Protein AF-0000000078979562 (afdb_homodimer)

pLDDT: mean 95.91, std 9.25, range [27.78, 98.94]

Structure (mmCIF, N/CA/C/O backbone):
data_AF-0000000078979562-model_v1
#
loop_
_entity.id
_entity.type
_entity.pdbx_description
1 polymer 'Phosphinothricin N-acetyltransferase, putative'
#
loop_
_atom_site.group_PDB
_atom_site.id
_atom_site.type_symbol
_atom_site.label_atom_id
_atom_site.label_alt_id
_atom_site.label_comp_id
_atom_site.label_asym_id
_atom_site.label_entity_id
_atom_site.label_seq_id
_atom_site.pdbx_PDB_ins_code
_atom_site.Cartn_x
_atom_site.Cartn_y
_atom_site.Cartn_z
_atom_site.occupancy
_atom_site.B_iso_or_equiv
_atom_site.auth_seq_id
_atom_site.auth_comp_id
_atom_site.auth_asym_id
_atom_site.auth_atom_id
_atom_site.pdbx_PDB_model_num
ATOM 1 N N . MET A 1 1 ? 7.656 -30.172 -15.484 1 92 1 MET A N 1
ATOM 2 C CA . MET A 1 1 ? 7.215 -28.812 -15.203 1 92 1 MET A CA 1
ATOM 3 C C . MET A 1 1 ? 8.359 -27.812 -15.383 1 92 1 MET A C 1
ATOM 5 O O . MET A 1 1 ? 9.477 -28.078 -14.945 1 92 1 MET A O 1
ATOM 9 N N . LYS A 1 2 ? 8.117 -26.797 -16.125 1 96.31 2 LYS A N 1
ATOM 10 C CA . LYS A 1 2 ? 9.125 -25.781 -16.438 1 96.31 2 LYS A CA 1
ATOM 11 C C . LYS A 1 2 ? 8.656 -24.391 -16.016 1 96.31 2 LYS A C 1
ATOM 13 O O . LYS A 1 2 ? 7.492 -24.031 -16.219 1 96.31 2 LYS A O 1
ATOM 18 N N . ILE A 1 3 ? 9.594 -23.594 -15.414 1 98.5 3 ILE A N 1
ATOM 19 C CA . ILE A 1 3 ? 9.352 -22.188 -15.141 1 98.5 3 ILE A CA 1
ATOM 20 C C . ILE A 1 3 ? 10.016 -21.328 -16.219 1 98.5 3 ILE A C 1
ATOM 22 O O . ILE A 1 3 ? 11.188 -21.516 -16.531 1 98.5 3 ILE A O 1
ATOM 26 N N . ARG A 1 4 ? 9.32 -20.422 -16.766 1 98.38 4 ARG A N 1
ATOM 27 C CA . ARG A 1 4 ? 9.867 -19.578 -17.812 1 98.38 4 ARG A CA 1
ATOM 28 C C . ARG A 1 4 ? 9.219 -18.203 -17.812 1 98.38 4 ARG A C 1
ATOM 30 O O . ARG A 1 4 ? 8.148 -18.016 -17.219 1 98.38 4 ARG A O 1
ATOM 37 N N . PRO A 1 5 ? 9.836 -17.219 -18.484 1 98.56 5 PRO A N 1
ATOM 38 C CA . PRO A 1 5 ? 9.141 -15.945 -18.672 1 98.56 5 PRO A CA 1
ATOM 39 C C . PRO A 1 5 ? 7.832 -16.094 -19.438 1 98.56 5 PRO A C 1
ATOM 41 O O . PRO A 1 5 ? 7.738 -16.906 -20.359 1 98.56 5 PRO A O 1
ATOM 44 N N . ALA A 1 6 ? 6.844 -15.352 -19.016 1 98.81 6 ALA A N 1
ATOM 45 C CA . ALA A 1 6 ? 5.566 -15.328 -19.719 1 98.81 6 ALA A CA 1
ATOM 46 C C . ALA A 1 6 ? 5.695 -14.641 -21.078 1 98.81 6 ALA A C 1
ATOM 48 O O . ALA A 1 6 ? 6.543 -13.766 -21.266 1 98.81 6 ALA A O 1
ATOM 49 N N . ARG A 1 7 ? 4.863 -15.078 -22 1 98.06 7 ARG A N 1
ATOM 50 C CA . ARG A 1 7 ? 4.746 -14.469 -23.328 1 98.06 7 ARG A CA 1
ATOM 51 C C . ARG A 1 7 ? 3.328 -13.953 -23.562 1 98.06 7 ARG A C 1
ATOM 53 O O . ARG A 1 7 ? 2.391 -14.359 -22.875 1 98.06 7 ARG A O 1
ATOM 60 N N . ALA A 1 8 ? 3.262 -13.07 -24.547 1 98.06 8 ALA A N 1
ATOM 61 C CA . ALA A 1 8 ? 1.951 -12.516 -24.875 1 98.06 8 ALA A CA 1
ATOM 62 C C . ALA A 1 8 ? 0.94 -13.625 -25.156 1 98.06 8 ALA A C 1
ATOM 64 O O . ALA A 1 8 ? -0.239 -13.492 -24.812 1 98.06 8 ALA A O 1
ATOM 65 N N . LEU A 1 9 ? 1.354 -14.672 -25.719 1 97.75 9 LEU A N 1
ATOM 66 C CA . LEU A 1 9 ? 0.477 -15.773 -26.109 1 97.75 9 LEU A CA 1
ATOM 67 C C . LEU A 1 9 ? -0.063 -16.5 -24.875 1 97.75 9 LEU A C 1
ATOM 69 O O . LEU A 1 9 ? -1.034 -17.25 -24.969 1 97.75 9 LEU A O 1
ATOM 73 N N . ASP A 1 10 ? 0.553 -16.297 -23.703 1 98.56 10 ASP A N 1
ATOM 74 C CA . ASP A 1 10 ? 0.104 -16.922 -22.469 1 98.56 10 ASP A CA 1
ATOM 75 C C . ASP A 1 10 ? -1.024 -16.125 -21.812 1 98.56 10 ASP A C 1
ATOM 77 O O . ASP A 1 10 ? -1.638 -16.578 -20.844 1 98.56 10 ASP A O 1
ATOM 81 N N . ALA A 1 11 ? -1.344 -14.945 -22.375 1 98.81 11 ALA A N 1
ATOM 82 C CA . ALA A 1 11 ? -2.176 -13.945 -21.703 1 98.81 11 ALA A CA 1
ATOM 83 C C . ALA A 1 11 ? -3.578 -14.492 -21.438 1 98.81 11 ALA A C 1
ATOM 85 O O . ALA A 1 11 ? -4.145 -14.266 -20.359 1 98.81 11 ALA A O 1
ATOM 86 N N . ALA A 1 12 ? -4.09 -15.195 -22.375 1 98.62 12 ALA A N 1
ATOM 87 C CA . ALA A 1 12 ? -5.445 -15.711 -22.219 1 98.62 12 ALA A CA 1
ATOM 88 C C . ALA A 1 12 ? -5.516 -16.75 -21.094 1 98.62 12 ALA A C 1
ATOM 90 O O . ALA A 1 12 ? -6.453 -16.734 -20.297 1 98.62 12 ALA A O 1
ATOM 91 N N . ASP A 1 13 ? -4.574 -17.656 -21.031 1 98.5 13 ASP A N 1
ATOM 92 C CA . ASP A 1 13 ? -4.531 -18.672 -19.984 1 98.5 13 ASP A CA 1
ATOM 93 C C . ASP A 1 13 ? -4.328 -18.031 -18.609 1 98.5 13 ASP A C 1
ATOM 95 O O . ASP A 1 13 ? -4.977 -18.406 -17.641 1 98.5 13 ASP A O 1
ATOM 99 N N . ILE A 1 14 ? -3.441 -17.047 -18.562 1 98.75 14 ILE A N 1
ATOM 100 C CA . ILE A 1 14 ? -3.162 -16.344 -17.312 1 98.75 14 ILE A CA 1
ATOM 101 C C . ILE A 1 14 ? -4.422 -15.617 -16.844 1 98.75 14 ILE A C 1
ATOM 103 O O . ILE A 1 14 ? -4.789 -15.711 -15.664 1 98.75 14 ILE A O 1
ATOM 107 N N . ALA A 1 15 ? -5.094 -14.922 -17.781 1 98.75 15 ALA A N 1
ATOM 108 C CA . ALA A 1 15 ? -6.352 -14.25 -17.438 1 98.75 15 ALA A CA 1
ATOM 109 C C . ALA A 1 15 ? -7.379 -15.25 -16.922 1 98.75 15 ALA A C 1
ATOM 111 O O . ALA A 1 15 ? -8.109 -14.961 -15.961 1 98.75 15 ALA A O 1
ATOM 112 N N . GLY A 1 16 ? -7.414 -16.391 -17.547 1 98.44 16 GLY A N 1
ATOM 113 C CA . GLY A 1 16 ? -8.336 -17.422 -17.109 1 98.44 16 GLY A CA 1
ATOM 114 C C . GLY A 1 16 ? -8.117 -17.859 -15.68 1 98.44 16 GLY A C 1
ATOM 115 O O . GLY A 1 16 ? -9.07 -17.984 -14.906 1 98.44 16 GLY A O 1
ATOM 116 N N . ILE A 1 17 ? -6.898 -18.078 -15.328 1 98.31 17 ILE A N 1
ATOM 117 C CA . ILE A 1 17 ? -6.559 -18.469 -13.961 1 98.31 17 ILE A CA 1
ATOM 118 C C . ILE A 1 17 ? -6.945 -17.344 -13 1 98.31 17 ILE A C 1
ATOM 120 O O . ILE A 1 17 ? -7.625 -17.594 -12 1 98.31 17 ILE A O 1
ATOM 124 N N . ALA A 1 18 ? -6.547 -16.109 -13.305 1 98.5 18 ALA A N 1
ATOM 125 C CA . ALA A 1 18 ? -6.844 -14.969 -12.438 1 98.5 18 ALA A CA 1
ATOM 126 C C . ALA A 1 18 ? -8.352 -14.789 -12.273 1 98.5 18 ALA A C 1
ATOM 128 O O . ALA A 1 18 ? -8.828 -14.57 -11.156 1 98.5 18 ALA A O 1
ATOM 129 N N . ASN A 1 19 ? -9.094 -14.898 -13.336 1 98.56 19 ASN A N 1
ATOM 130 C CA . ASN A 1 19 ? -10.523 -14.625 -13.336 1 98.56 19 ASN A CA 1
ATOM 131 C C . ASN A 1 19 ? -11.297 -15.672 -12.539 1 98.56 19 ASN A C 1
ATOM 133 O O . ASN A 1 19 ? -12.352 -15.375 -11.969 1 98.56 19 ASN A O 1
ATOM 137 N N . HIS A 1 20 ? -10.766 -16.891 -12.492 1 97.75 20 HIS A N 1
ATOM 138 C CA . HIS A 1 20 ? -11.359 -17.875 -11.602 1 97.75 20 HIS A CA 1
ATOM 139 C C . HIS A 1 20 ? -11.367 -17.375 -10.156 1 97.75 20 HIS A C 1
ATOM 141 O O . HIS A 1 20 ? -12.414 -17.406 -9.5 1 97.75 20 HIS A O 1
ATOM 147 N N . TYR A 1 21 ? -10.289 -16.891 -9.672 1 97.5 21 TYR A N 1
ATOM 148 C CA . TYR A 1 21 ? -10.188 -16.422 -8.289 1 97.5 21 TYR A CA 1
ATOM 149 C C . TYR A 1 21 ? -10.984 -15.141 -8.086 1 97.5 21 TYR A C 1
ATOM 151 O O . TYR A 1 21 ? -11.609 -14.945 -7.043 1 97.5 21 TYR A O 1
ATOM 159 N N . ILE A 1 22 ? -10.938 -14.195 -9.094 1 97.88 22 ILE A N 1
ATOM 160 C CA . ILE A 1 22 ? -11.672 -12.938 -9.008 1 97.88 22 ILE A CA 1
ATOM 161 C C . ILE A 1 22 ? -13.164 -13.219 -8.906 1 97.88 22 ILE A C 1
ATOM 163 O O . ILE A 1 22 ? -13.859 -12.648 -8.062 1 97.88 22 ILE A O 1
ATOM 167 N N . ARG A 1 23 ? -13.602 -14.133 -9.672 1 97.06 23 ARG A N 1
ATOM 168 C CA . ARG A 1 23 ? -15.039 -14.391 -9.789 1 97.06 23 ARG A CA 1
ATOM 169 C C . ARG A 1 23 ? -15.531 -15.266 -8.648 1 97.06 23 ARG A C 1
ATOM 171 O O . ARG A 1 23 ? -16.609 -15.023 -8.094 1 97.06 23 ARG A O 1
ATOM 178 N N . ASP A 1 24 ? -14.719 -16.188 -8.227 1 96.88 24 ASP A N 1
ATOM 179 C CA . ASP A 1 24 ? -15.312 -17.297 -7.484 1 96.88 24 ASP A CA 1
ATOM 180 C C . ASP A 1 24 ? -14.781 -17.344 -6.055 1 96.88 24 ASP A C 1
ATOM 182 O O . ASP A 1 24 ? -15.141 -18.25 -5.285 1 96.88 24 ASP A O 1
ATOM 186 N N . THR A 1 25 ? -13.961 -16.453 -5.703 1 97 25 THR A N 1
ATOM 187 C CA . THR A 1 25 ? -13.359 -16.578 -4.379 1 97 25 THR A CA 1
ATOM 188 C C . THR A 1 25 ? -13.227 -15.203 -3.719 1 97 25 THR A C 1
ATOM 190 O O . THR A 1 25 ? -13.555 -14.18 -4.328 1 97 25 THR A O 1
ATOM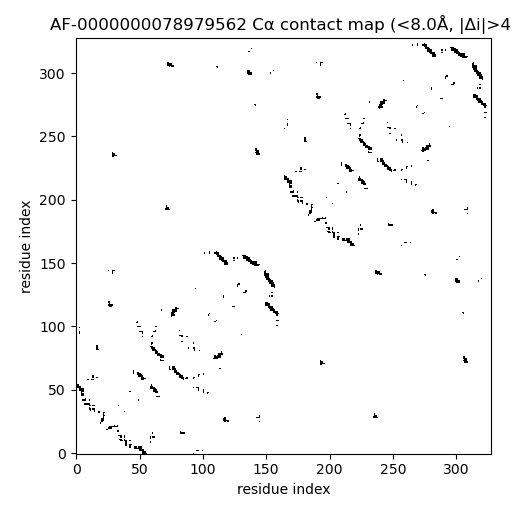 193 N N . LEU A 1 26 ? -12.805 -15.148 -2.49 1 96.88 26 LEU A N 1
ATOM 194 C CA . LEU A 1 26 ? -12.523 -13.938 -1.721 1 96.88 26 LEU A CA 1
ATOM 195 C C . LEU A 1 26 ? -11.023 -13.789 -1.476 1 96.88 26 LEU A C 1
ATOM 197 O O . LEU A 1 26 ? -10.609 -13.047 -0.578 1 96.88 26 LEU A O 1
ATOM 201 N N . VAL A 1 27 ? -10.219 -14.484 -2.312 1 95.75 27 VAL A N 1
ATOM 202 C CA . VAL A 1 27 ? -8.781 -14.453 -2.064 1 95.75 27 VAL A CA 1
ATOM 203 C C . VAL A 1 27 ? -8.172 -13.219 -2.729 1 95.75 27 VAL A C 1
ATOM 205 O O . VAL A 1 27 ? -6.984 -12.93 -2.547 1 95.75 27 VAL A O 1
ATOM 208 N N . THR A 1 28 ? -8.93 -12.508 -3.609 1 95.81 28 THR A N 1
ATOM 209 C CA . THR A 1 28 ? -8.57 -11.219 -4.184 1 95.81 28 THR A CA 1
ATOM 210 C C . THR A 1 28 ? -9.609 -10.156 -3.838 1 95.81 28 THR A C 1
ATOM 212 O O . THR A 1 28 ? -10.766 -10.484 -3.576 1 95.81 28 THR A O 1
ATOM 215 N N . PHE A 1 29 ? -9.219 -8.977 -3.883 1 96.81 29 PHE A N 1
ATOM 216 C CA . PHE A 1 29 ? -10.086 -7.879 -3.475 1 96.81 29 PHE A CA 1
ATOM 217 C C . PHE A 1 29 ? -10.828 -7.301 -4.672 1 96.81 29 PHE A C 1
ATOM 219 O O . PHE A 1 29 ? -11.812 -6.578 -4.512 1 96.81 29 PHE A O 1
ATOM 226 N N . THR A 1 30 ? -10.367 -7.59 -5.855 1 96.94 30 THR A N 1
ATOM 227 C CA . THR A 1 30 ? -10.938 -6.969 -7.047 1 96.94 30 THR A CA 1
ATOM 228 C C . THR A 1 30 ? -12.133 -7.773 -7.559 1 96.94 30 THR A C 1
ATOM 230 O O . THR A 1 30 ? -12.195 -8.984 -7.355 1 96.94 30 THR A O 1
ATOM 233 N N . THR A 1 31 ? -13.094 -7.066 -8.156 1 97 31 THR A N 1
ATOM 234 C CA . THR A 1 31 ? -14.211 -7.691 -8.844 1 97 31 THR A CA 1
ATOM 235 C C . THR A 1 31 ? -14.094 -7.504 -10.359 1 97 31 THR A C 1
ATOM 237 O O . THR A 1 31 ? -14.953 -7.953 -11.117 1 97 31 THR A O 1
ATOM 240 N N . GLU A 1 32 ? -13.008 -6.84 -10.734 1 97.62 32 GLU A N 1
ATOM 241 C CA . GLU A 1 32 ? -12.797 -6.562 -12.156 1 97.62 32 GLU A CA 1
ATOM 242 C C . GLU A 1 32 ? -12.047 -7.703 -12.836 1 97.62 32 GLU A C 1
ATOM 244 O O . GLU A 1 32 ? -10.883 -7.969 -12.516 1 97.62 32 GLU A O 1
ATOM 249 N N . LEU A 1 33 ? -12.688 -8.273 -13.781 1 98.19 33 LEU A N 1
ATOM 250 C CA . LEU A 1 33 ? -12.062 -9.383 -14.5 1 98.19 33 LEU A CA 1
ATOM 251 C C . LEU A 1 33 ? -10.93 -8.883 -15.383 1 98.19 33 LEU A C 1
ATOM 253 O O . LEU A 1 33 ? -10.977 -7.758 -15.891 1 98.19 33 LEU A O 1
ATOM 257 N N . ARG A 1 34 ? -9.969 -9.734 -15.562 1 98.38 34 ARG A N 1
ATOM 258 C CA . ARG A 1 34 ? -8.82 -9.398 -16.406 1 98.38 34 ARG A CA 1
ATOM 259 C C . ARG A 1 34 ? -9.094 -9.75 -17.859 1 98.38 34 ARG A C 1
ATOM 261 O O . ARG A 1 34 ? -9.539 -10.859 -18.172 1 98.38 34 ARG A O 1
ATOM 268 N N . ARG A 1 35 ? -8.797 -8.766 -18.672 1 98.56 35 ARG A N 1
ATOM 269 C CA . ARG A 1 35 ? -8.82 -9.016 -20.094 1 98.56 35 ARG A CA 1
ATOM 270 C C . ARG A 1 35 ? -7.453 -9.477 -20.594 1 98.56 35 ARG A C 1
ATOM 272 O O . ARG A 1 35 ? -6.422 -8.969 -20.141 1 98.56 35 ARG A O 1
ATOM 279 N N . PRO A 1 36 ? -7.449 -10.438 -21.5 1 98.75 36 PRO A N 1
ATOM 280 C CA . PRO A 1 36 ? -6.168 -10.922 -22.016 1 98.75 36 PRO A CA 1
ATOM 281 C C . PRO A 1 36 ? -5.266 -9.797 -22.516 1 98.75 36 PRO A C 1
ATOM 283 O O . PRO A 1 36 ? -4.047 -9.852 -22.328 1 98.75 36 PRO A O 1
ATOM 286 N N . GLU A 1 37 ? -5.797 -8.812 -23.141 1 98.56 37 GLU A N 1
ATOM 287 C CA . GLU A 1 37 ? -5.004 -7.695 -23.641 1 98.56 37 GLU A CA 1
ATOM 288 C C . GLU A 1 37 ? -4.312 -6.945 -22.516 1 98.56 37 GLU A C 1
ATOM 290 O O . GLU A 1 37 ? -3.164 -6.52 -22.656 1 98.56 37 GLU A O 1
ATOM 295 N N . ALA A 1 38 ? -5.027 -6.703 -21.484 1 98.31 38 ALA A N 1
ATOM 296 C CA . ALA A 1 38 ? -4.438 -6.055 -20.312 1 98.31 38 ALA A CA 1
ATOM 297 C C . ALA A 1 38 ? -3.318 -6.906 -19.719 1 98.31 38 ALA A C 1
ATOM 299 O O . ALA A 1 38 ? -2.275 -6.383 -19.328 1 98.31 38 ALA A O 1
ATOM 300 N N . VAL A 1 39 ? -3.588 -8.227 -19.703 1 98.75 39 VAL A N 1
ATOM 301 C CA . VAL A 1 39 ? -2.584 -9.148 -19.188 1 98.75 39 VAL A CA 1
ATOM 302 C C . VAL A 1 39 ? -1.34 -9.109 -20.078 1 98.75 39 VAL A C 1
ATOM 304 O O . VAL A 1 39 ? -0.214 -9.078 -19.562 1 98.75 39 VAL A O 1
ATOM 307 N N . ALA A 1 40 ? -1.515 -9.117 -21.344 1 98.75 40 ALA A N 1
ATOM 308 C CA . ALA A 1 40 ? -0.387 -9.023 -22.266 1 98.75 40 ALA A CA 1
ATOM 309 C C . ALA A 1 40 ? 0.419 -7.75 -22.016 1 98.75 40 ALA A C 1
ATOM 311 O O . ALA A 1 40 ? 1.651 -7.77 -22.062 1 98.75 40 ALA A O 1
ATOM 312 N N . GLY A 1 41 ? -0.259 -6.645 -21.828 1 98.56 41 GLY A N 1
ATOM 313 C CA . GLY A 1 41 ? 0.413 -5.406 -21.469 1 98.56 41 GLY A CA 1
ATOM 314 C C . GLY A 1 41 ? 1.215 -5.512 -20.188 1 98.56 41 GLY A C 1
ATOM 315 O O . GLY A 1 41 ? 2.34 -5.012 -20.109 1 98.56 41 GLY A O 1
ATOM 316 N N . ASP A 1 42 ? 0.598 -6.141 -19.203 1 98.38 42 ASP A N 1
ATOM 317 C CA . ASP A 1 42 ? 1.287 -6.34 -17.938 1 98.38 42 ASP A CA 1
ATOM 318 C C . ASP A 1 42 ? 2.551 -7.176 -18.125 1 98.38 42 ASP A C 1
ATOM 320 O O . ASP A 1 42 ? 3.586 -6.887 -17.516 1 98.38 42 ASP A O 1
ATOM 324 N N . ILE A 1 43 ? 2.412 -8.289 -18.891 1 98.75 43 ILE A N 1
ATOM 325 C CA . ILE A 1 43 ? 3.551 -9.156 -19.156 1 98.75 43 ILE A CA 1
ATOM 326 C C . ILE A 1 43 ? 4.703 -8.336 -19.75 1 98.75 43 ILE A C 1
ATOM 328 O O . ILE A 1 43 ? 5.84 -8.445 -19.281 1 98.75 43 ILE A O 1
ATOM 332 N N . ALA A 1 44 ? 4.422 -7.508 -20.703 1 98.44 44 ALA A N 1
ATOM 333 C CA . ALA A 1 44 ? 5.438 -6.68 -21.344 1 98.44 44 ALA A CA 1
ATOM 334 C C . ALA A 1 44 ? 6.031 -5.676 -20.359 1 98.44 44 ALA A C 1
ATOM 336 O O . ALA A 1 44 ? 7.25 -5.488 -20.312 1 98.44 44 ALA A O 1
ATOM 337 N N . ALA A 1 45 ? 5.23 -5.117 -19.578 1 98 45 ALA A N 1
ATOM 338 C CA . ALA A 1 45 ? 5.648 -4.051 -18.656 1 98 45 ALA A CA 1
ATOM 339 C C . ALA A 1 45 ? 6.492 -4.605 -17.516 1 98 45 ALA A C 1
ATOM 341 O O . ALA A 1 45 ? 7.332 -3.893 -16.953 1 98 45 ALA A O 1
ATOM 342 N N . ARG A 1 46 ? 6.32 -5.828 -17.203 1 97.88 46 ARG A N 1
ATOM 343 C CA . ARG A 1 46 ? 6.945 -6.359 -16 1 97.88 46 ARG A CA 1
ATOM 344 C C . ARG A 1 46 ? 7.988 -7.418 -16.344 1 97.88 46 ARG A C 1
ATOM 346 O O . ARG A 1 46 ? 8.492 -8.117 -15.461 1 97.88 46 ARG A O 1
ATOM 353 N N . ALA A 1 47 ? 8.281 -7.609 -17.578 1 95 47 ALA A N 1
ATOM 354 C CA . ALA A 1 47 ? 9.359 -8.508 -17.969 1 95 47 ALA A CA 1
ATOM 355 C C . ALA A 1 47 ? 10.688 -8.07 -17.359 1 95 47 ALA A C 1
ATOM 357 O O . ALA A 1 47 ? 11 -6.875 -17.328 1 95 47 ALA A O 1
ATOM 358 N N . PRO A 1 48 ? 11.422 -9.078 -16.875 1 95.56 48 PRO A N 1
ATOM 359 C CA . PRO A 1 48 ? 11.289 -10.531 -16.922 1 95.56 48 PRO A CA 1
ATOM 360 C C . PRO A 1 48 ? 10.602 -11.109 -15.688 1 95.56 48 PRO A C 1
ATOM 362 O O . PRO A 1 48 ? 10.594 -12.328 -15.492 1 95.56 48 PRO A O 1
ATOM 365 N N . ALA A 1 49 ? 10.078 -10.211 -14.859 1 97.75 49 ALA A N 1
ATOM 366 C CA . ALA A 1 49 ? 9.523 -10.625 -13.57 1 97.75 49 ALA A CA 1
ATOM 367 C C . ALA A 1 49 ? 8.078 -11.094 -13.727 1 97.75 49 ALA A C 1
ATOM 369 O O . ALA A 1 49 ? 7.227 -10.781 -12.891 1 97.75 49 ALA A O 1
ATOM 370 N N . TYR A 1 50 ? 7.699 -11.602 -14.797 1 98.88 50 TYR A N 1
ATOM 371 C CA . TYR A 1 50 ? 6.438 -12.289 -15.047 1 98.88 50 TYR A CA 1
ATOM 372 C C . TYR A 1 50 ? 6.672 -13.719 -15.516 1 98.88 50 TYR A C 1
ATOM 374 O O . TYR A 1 50 ? 7.078 -13.953 -16.656 1 98.88 50 TYR A O 1
ATOM 382 N N . LEU A 1 51 ? 6.391 -14.617 -14.609 1 98.88 51 LEU A N 1
ATOM 383 C CA . LEU A 1 51 ? 6.766 -16.016 -14.836 1 98.88 51 LEU A CA 1
ATOM 384 C C . LEU A 1 51 ? 5.531 -16.906 -14.914 1 98.88 51 LEU A C 1
ATOM 386 O O . LEU A 1 51 ? 4.52 -16.625 -14.266 1 98.88 51 LEU A O 1
ATOM 390 N N . VAL A 1 52 ? 5.645 -18 -15.68 1 98.81 52 VAL A N 1
ATOM 391 C CA . VAL A 1 52 ? 4.613 -19.031 -15.695 1 98.81 52 VAL A CA 1
ATOM 392 C C . VAL A 1 52 ? 5.242 -20.391 -15.414 1 98.81 52 VAL A C 1
ATOM 394 O O . VAL A 1 52 ? 6.418 -20.609 -15.711 1 98.81 52 VAL A O 1
ATOM 397 N N . ALA A 1 53 ? 4.516 -21.219 -14.742 1 98.69 53 ALA A N 1
ATOM 398 C CA . ALA A 1 53 ? 4.797 -22.656 -14.68 1 98.69 53 ALA A CA 1
ATOM 399 C C . ALA A 1 53 ? 4.035 -23.406 -15.766 1 98.69 53 ALA A C 1
ATOM 401 O O . ALA A 1 53 ? 2.822 -23.25 -15.914 1 98.69 53 ALA A O 1
ATOM 402 N N . GLU A 1 54 ? 4.742 -24.203 -16.531 1 97.88 54 GLU A N 1
ATOM 403 C CA . GLU A 1 54 ? 4.133 -24.938 -17.625 1 97.88 54 GLU A CA 1
ATOM 404 C C . GLU A 1 54 ? 4.414 -26.422 -17.516 1 97.88 54 GLU A C 1
ATOM 406 O O . GLU A 1 54 ? 5.531 -26.828 -17.203 1 97.88 54 GLU A O 1
ATOM 411 N N . ALA A 1 55 ? 3.377 -27.203 -17.703 1 95.56 55 ALA A N 1
ATOM 412 C CA . ALA A 1 55 ? 3.506 -28.656 -17.812 1 95.56 55 ALA A CA 1
ATOM 413 C C . ALA A 1 55 ? 2.635 -29.203 -18.938 1 95.56 55 ALA A C 1
ATOM 415 O O . ALA A 1 55 ? 1.435 -28.922 -19 1 95.56 55 ALA A O 1
ATOM 416 N N . ALA A 1 56 ? 3.303 -30 -19.828 1 92.81 56 ALA A N 1
ATOM 417 C CA . ALA A 1 56 ? 2.6 -30.656 -20.922 1 92.81 56 ALA A CA 1
ATOM 418 C C . ALA A 1 56 ? 1.796 -29.656 -21.734 1 92.81 56 ALA A C 1
ATOM 420 O O . ALA A 1 56 ? 0.623 -29.875 -22.047 1 92.81 56 ALA A O 1
ATOM 421 N N . GLY A 1 57 ? 2.291 -28.422 -21.875 1 91.69 57 GLY A N 1
ATOM 422 C CA . GLY A 1 57 ? 1.693 -27.406 -22.734 1 91.69 57 GLY A CA 1
ATOM 423 C C . GLY A 1 57 ? 0.639 -26.578 -22.031 1 91.69 57 GLY A C 1
ATOM 424 O O . GLY A 1 57 ? 0.093 -25.625 -22.609 1 91.69 57 GLY A O 1
ATOM 425 N N . ALA A 1 58 ? 0.397 -26.891 -20.781 1 95 58 ALA A N 1
ATOM 426 C CA . ALA A 1 58 ? -0.608 -26.172 -20 1 95 58 ALA A CA 1
ATOM 427 C C . ALA A 1 58 ? 0.047 -25.234 -18.984 1 95 58 ALA A C 1
ATOM 429 O O . ALA A 1 58 ? 1.047 -25.594 -18.359 1 95 58 ALA A O 1
ATOM 430 N N . ILE A 1 59 ? -0.53 -24.047 -18.906 1 97.69 59 ILE A N 1
ATOM 431 C CA . ILE A 1 59 ? -0.077 -23.141 -17.859 1 97.69 59 ILE A CA 1
ATOM 432 C C . ILE A 1 59 ? -0.687 -23.531 -16.516 1 97.69 59 ILE A C 1
ATOM 434 O O . ILE A 1 59 ? -1.91 -23.547 -16.359 1 97.69 59 ILE A O 1
ATOM 438 N N . LEU A 1 60 ? 0.17 -23.797 -15.539 1 97.94 60 LEU A N 1
ATOM 439 C CA . LEU A 1 60 ? -0.26 -24.281 -14.234 1 97.94 60 LEU A CA 1
ATOM 440 C C . LEU A 1 60 ? -0.435 -23.125 -13.258 1 97.94 60 LEU A C 1
ATOM 442 O O . LEU A 1 60 ? -1.071 -23.281 -12.211 1 97.94 60 LEU A O 1
ATOM 446 N N . GLY A 1 61 ? 0.163 -22 -13.516 1 98.5 61 GLY A N 1
ATOM 447 C CA . GLY A 1 61 ? 0.147 -20.812 -12.664 1 98.5 61 GLY A CA 1
ATOM 448 C C . GLY A 1 61 ? 1.127 -19.75 -13.102 1 98.5 61 GLY A C 1
ATOM 449 O O . GLY A 1 61 ? 1.818 -19.906 -14.109 1 98.5 61 GLY A O 1
ATOM 450 N N . PHE A 1 62 ? 1.098 -18.672 -12.375 1 98.81 62 PHE A N 1
ATOM 451 C CA . PHE A 1 62 ? 2 -17.578 -12.695 1 98.81 62 PHE A CA 1
ATOM 452 C C . PHE A 1 62 ? 2.369 -16.797 -11.445 1 98.81 62 PHE A C 1
ATOM 454 O O . PHE A 1 62 ? 1.688 -16.891 -10.422 1 98.81 62 PHE A O 1
ATOM 461 N N . ALA A 1 63 ? 3.449 -16.094 -11.484 1 98.88 63 ALA A N 1
ATOM 462 C CA . ALA A 1 63 ? 3.928 -15.172 -10.461 1 98.88 63 ALA A CA 1
ATOM 463 C C . ALA A 1 63 ? 4.543 -13.93 -11.086 1 98.88 63 ALA A C 1
ATOM 465 O O . ALA A 1 63 ? 5.188 -14.008 -12.133 1 98.88 63 ALA A O 1
ATOM 466 N N . THR A 1 64 ? 4.34 -12.852 -10.516 1 98.88 64 THR A N 1
ATOM 467 C CA . THR A 1 64 ? 4.883 -11.578 -10.977 1 98.88 64 THR A CA 1
ATOM 468 C C . THR A 1 64 ? 4.969 -10.578 -9.82 1 98.88 64 THR A C 1
ATOM 470 O O . THR A 1 64 ? 4.547 -10.875 -8.703 1 98.88 64 THR A O 1
ATOM 473 N N . TYR A 1 65 ? 5.637 -9.5 -10.023 1 98.69 65 TYR A N 1
ATOM 474 C CA . TYR A 1 65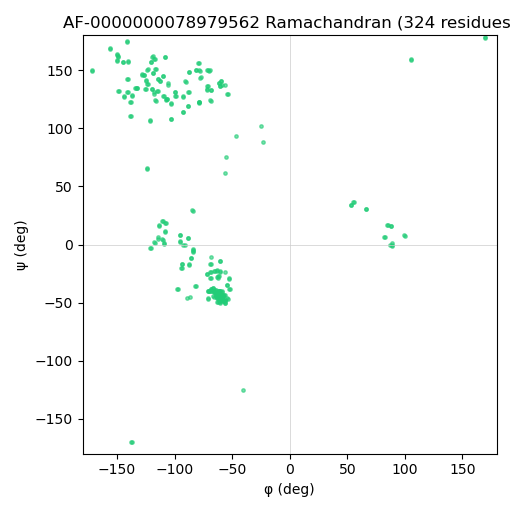 ? 5.617 -8.438 -9.023 1 98.69 65 TYR A CA 1
ATOM 475 C C . TYR A 1 65 ? 5.664 -7.062 -9.688 1 98.69 65 TYR A C 1
ATOM 477 O O . TYR A 1 65 ? 5.977 -6.953 -10.875 1 98.69 65 TYR A O 1
ATOM 485 N N . GLY A 1 66 ? 5.207 -6.113 -9 1 98 66 GLY A N 1
ATOM 486 C CA . GLY A 1 66 ? 5.293 -4.699 -9.336 1 98 66 GLY A CA 1
ATOM 487 C C . GLY A 1 66 ? 5.648 -3.824 -8.148 1 98 66 GLY A C 1
ATOM 488 O O . GLY A 1 66 ? 6.051 -4.328 -7.098 1 98 66 GLY A O 1
ATOM 489 N N . PRO A 1 67 ? 5.535 -2.531 -8.352 1 97.5 67 PRO A N 1
ATOM 490 C CA . PRO A 1 67 ? 5.879 -1.638 -7.242 1 97.5 67 PRO A CA 1
ATOM 491 C C . PRO A 1 67 ? 5.008 -1.865 -6.008 1 97.5 67 PRO A C 1
ATOM 493 O O . PRO A 1 67 ? 3.811 -2.123 -6.133 1 97.5 67 PRO A O 1
ATOM 496 N N . PHE A 1 68 ? 5.625 -1.879 -4.836 1 98.38 68 PHE A N 1
ATOM 497 C CA . PHE A 1 68 ? 4.914 -1.983 -3.568 1 98.38 68 PHE A CA 1
ATOM 498 C C . PHE A 1 68 ? 4.16 -0.694 -3.264 1 98.38 68 PHE A C 1
ATOM 500 O O . PHE A 1 68 ? 2.988 -0.729 -2.881 1 98.38 68 PHE A O 1
ATOM 507 N N . ARG A 1 69 ? 4.797 0.372 -3.426 1 97.94 69 ARG A N 1
ATOM 508 C CA . ARG A 1 69 ? 4.32 1.742 -3.262 1 97.94 69 ARG A CA 1
ATOM 509 C C . ARG A 1 69 ? 5.047 2.691 -4.211 1 97.94 69 ARG A C 1
ATOM 511 O O . ARG A 1 69 ? 6.113 2.359 -4.73 1 97.94 69 ARG A O 1
ATOM 518 N N . ALA A 1 70 ? 4.422 3.818 -4.387 1 95.38 70 ALA A N 1
ATOM 519 C CA . ALA A 1 70 ? 5.023 4.805 -5.281 1 95.38 70 ALA A CA 1
ATOM 520 C C . ALA A 1 70 ? 6.148 5.562 -4.582 1 95.38 70 ALA A C 1
ATOM 522 O O . ALA A 1 70 ? 6.176 5.652 -3.354 1 95.38 70 ALA A O 1
ATOM 523 N N . GLY A 1 71 ? 7.039 6.086 -5.41 1 95.5 71 GLY A N 1
ATOM 524 C CA . GLY A 1 71 ? 8.07 6.984 -4.922 1 95.5 71 GLY A CA 1
ATOM 525 C C . GLY A 1 71 ? 9.445 6.336 -4.859 1 95.5 71 GLY A C 1
ATOM 526 O O . GLY A 1 71 ? 9.555 5.113 -4.77 1 95.5 71 GLY A O 1
ATOM 527 N N . PRO A 1 72 ? 10.461 7.141 -4.844 1 96.31 72 PRO A N 1
ATOM 528 C CA . PRO A 1 72 ? 11.828 6.625 -4.891 1 96.31 72 PRO A CA 1
ATOM 529 C C . PRO A 1 72 ? 12.227 5.887 -3.615 1 96.31 72 PRO A C 1
ATOM 531 O O . PRO A 1 72 ? 13.125 5.035 -3.643 1 96.31 72 PRO A O 1
ATOM 534 N N . GLY A 1 73 ? 11.594 6.172 -2.557 1 97.38 73 GLY A N 1
ATOM 535 C CA . GLY A 1 73 ? 11.922 5.543 -1.286 1 97.38 73 GLY A CA 1
ATOM 536 C C . GLY A 1 73 ? 11.648 4.051 -1.271 1 97.38 73 GLY A C 1
ATOM 537 O O . GLY A 1 73 ? 12.266 3.311 -0.502 1 97.38 73 GLY A O 1
ATOM 538 N N . TYR A 1 74 ? 10.773 3.615 -2.137 1 98.19 74 TYR A N 1
ATOM 539 C CA . TYR A 1 74 ? 10.375 2.213 -2.162 1 98.19 74 TYR A CA 1
ATOM 540 C C . TYR A 1 74 ? 10.953 1.501 -3.379 1 98.19 74 TYR A C 1
ATOM 542 O O . TYR A 1 74 ? 10.469 0.443 -3.781 1 98.19 74 TYR A O 1
ATOM 550 N N . ALA A 1 75 ? 11.977 2.041 -4.02 1 97.25 75 ALA A N 1
ATOM 551 C CA . ALA A 1 75 ? 12.516 1.58 -5.297 1 97.25 75 ALA A CA 1
ATOM 552 C C . ALA A 1 75 ? 13.016 0.141 -5.195 1 97.25 75 ALA A C 1
ATOM 554 O O . ALA A 1 75 ? 13.023 -0.591 -6.188 1 97.25 75 ALA A O 1
ATOM 555 N N . CYS A 1 76 ? 13.352 -0.337 -4.016 1 97.75 76 CYS A N 1
ATOM 556 C CA . CYS A 1 76 ? 13.93 -1.665 -3.867 1 97.75 76 CYS A CA 1
ATOM 557 C C . CYS A 1 76 ? 12.938 -2.631 -3.236 1 97.75 76 CYS A C 1
ATOM 559 O O . CYS A 1 76 ? 13.312 -3.713 -2.785 1 97.75 76 CYS A O 1
ATOM 561 N N . THR A 1 77 ? 11.695 -2.246 -3.135 1 98.56 77 THR A N 1
ATOM 562 C CA . THR A 1 77 ? 10.648 -3.082 -2.566 1 98.56 77 THR A CA 1
ATOM 563 C C . THR A 1 77 ? 9.57 -3.379 -3.605 1 98.56 77 THR A C 1
ATOM 565 O O . THR A 1 77 ? 9.109 -2.475 -4.309 1 98.56 77 THR A O 1
ATOM 568 N N . ARG A 1 78 ? 9.203 -4.645 -3.748 1 98.75 78 ARG A N 1
ATOM 569 C CA . ARG A 1 78 ? 8.172 -5.074 -4.691 1 98.75 78 ARG A CA 1
ATOM 570 C C . ARG A 1 78 ? 7.062 -5.836 -3.982 1 98.75 78 ARG A C 1
ATOM 572 O O . ARG A 1 78 ? 7.281 -6.41 -2.914 1 98.75 78 ARG A O 1
ATOM 579 N N . GLU A 1 79 ? 5.879 -5.766 -4.5 1 98.75 79 GLU A N 1
ATOM 580 C CA . GLU A 1 79 ? 4.75 -6.602 -4.098 1 98.75 79 GLU A CA 1
ATOM 581 C C . GLU A 1 79 ? 4.426 -7.641 -5.164 1 98.75 79 GLU A C 1
ATOM 583 O O . GLU A 1 79 ? 4.223 -7.301 -6.332 1 98.75 79 GLU A O 1
ATOM 588 N N . HIS A 1 80 ? 4.418 -8.883 -4.754 1 98.75 80 HIS A N 1
ATOM 589 C CA . HIS A 1 80 ? 4.242 -9.93 -5.754 1 98.75 80 HIS A CA 1
ATOM 590 C C . HIS A 1 80 ? 2.859 -10.57 -5.645 1 98.75 80 HIS A C 1
ATOM 592 O O . HIS A 1 80 ? 2.158 -10.375 -4.648 1 98.75 80 HIS A O 1
ATOM 598 N N . SER A 1 81 ? 2.467 -11.219 -6.695 1 98.06 81 SER A N 1
ATOM 599 C CA . SER A 1 81 ? 1.286 -12.07 -6.789 1 98.06 81 SER A CA 1
ATOM 600 C C . SER A 1 81 ? 1.642 -13.445 -7.352 1 98.06 81 SER A C 1
ATOM 602 O O . SER A 1 81 ? 2.566 -13.57 -8.156 1 98.06 81 SER A O 1
ATOM 604 N N . ILE A 1 82 ? 0.955 -14.398 -6.887 1 98.5 82 ILE A N 1
ATOM 605 C CA . ILE A 1 82 ? 1.087 -15.758 -7.402 1 98.5 82 ILE A CA 1
ATOM 606 C C . ILE A 1 82 ? -0.275 -16.453 -7.395 1 98.5 82 ILE A C 1
ATOM 608 O O . ILE A 1 82 ? -0.987 -16.422 -6.387 1 98.5 82 ILE A O 1
ATOM 612 N N . LEU A 1 83 ? -0.649 -16.969 -8.5 1 98.31 83 LEU A N 1
ATOM 613 C CA . LEU A 1 83 ? -1.879 -17.734 -8.633 1 98.31 83 LEU A CA 1
ATOM 614 C C . LEU A 1 83 ? -1.62 -19.047 -9.383 1 98.31 83 LEU A C 1
ATOM 616 O O . LEU A 1 83 ? -0.878 -19.062 -10.367 1 98.31 83 LEU A O 1
ATOM 620 N N . LEU A 1 84 ? -2.152 -20.078 -8.867 1 97.94 84 LEU A N 1
ATOM 621 C CA . LEU A 1 84 ? -2.062 -21.391 -9.5 1 97.94 84 LEU A CA 1
ATOM 622 C C . LEU A 1 84 ? -3.422 -21.828 -10.039 1 97.94 84 LEU A C 1
ATOM 624 O O . LEU A 1 84 ? -4.457 -21.516 -9.445 1 97.94 84 LEU A O 1
ATOM 628 N N . ASP A 1 85 ? -3.352 -22.516 -11.156 1 96.75 85 ASP A N 1
ATOM 629 C CA . ASP A 1 85 ? -4.578 -23.172 -11.602 1 96.75 85 ASP A CA 1
ATOM 630 C C . ASP A 1 85 ? -5.148 -24.062 -10.5 1 96.75 85 ASP A C 1
ATOM 632 O O . ASP A 1 85 ? -4.414 -24.828 -9.867 1 96.75 85 ASP A O 1
ATOM 636 N N . PRO A 1 86 ? -6.395 -23.922 -10.203 1 91.31 86 PRO A N 1
ATOM 637 C CA . PRO A 1 86 ? -6.988 -24.719 -9.133 1 91.31 86 PRO A CA 1
ATOM 638 C C . PRO A 1 86 ? -6.742 -26.219 -9.305 1 91.31 86 PRO A C 1
ATOM 640 O O . PRO A 1 86 ? -6.656 -26.953 -8.32 1 91.31 86 PRO A O 1
ATOM 643 N N . GLY A 1 87 ? -6.613 -26.641 -10.484 1 89.81 87 GLY A N 1
ATOM 644 C CA . GLY A 1 87 ? -6.375 -28.047 -10.758 1 89.81 87 GLY A CA 1
ATOM 645 C C . GLY A 1 87 ? -4.91 -28.438 -10.656 1 89.81 87 GLY A C 1
ATOM 646 O O . GLY A 1 87 ? -4.566 -29.609 -10.758 1 89.81 87 GLY A O 1
ATOM 647 N N . ALA A 1 88 ? -4.059 -27.578 -10.438 1 86 88 ALA A N 1
ATOM 648 C CA . ALA A 1 88 ? -2.619 -27.812 -10.445 1 86 88 ALA A CA 1
ATOM 649 C C . ALA A 1 88 ? -2.023 -27.641 -9.055 1 86 88 ALA A C 1
ATOM 651 O O . ALA A 1 88 ? -0.802 -27.562 -8.898 1 86 88 ALA A O 1
ATOM 652 N N . ARG A 1 89 ? -2.85 -27.641 -8.07 1 82.12 89 ARG A N 1
ATOM 653 C CA . ARG A 1 89 ? -2.35 -27.438 -6.711 1 82.12 89 ARG A CA 1
ATOM 654 C C . ARG A 1 89 ? -1.709 -28.719 -6.172 1 82.12 89 ARG A C 1
ATOM 656 O O . ARG A 1 89 ? -2.125 -29.812 -6.523 1 82.12 89 ARG A O 1
ATOM 663 N N . GLY A 1 90 ? -0.659 -28.531 -5.426 1 83.12 90 GLY A N 1
ATOM 664 C CA . GLY A 1 90 ? 0.003 -29.641 -4.773 1 83.12 90 GLY A CA 1
ATOM 665 C C . GLY A 1 90 ? 1.025 -30.328 -5.664 1 83.12 90 GLY A C 1
ATOM 666 O O . GLY A 1 90 ? 1.485 -31.438 -5.352 1 83.12 90 GLY A O 1
ATOM 667 N N . GLN A 1 91 ? 1.459 -29.688 -6.754 1 86.88 91 GLN A N 1
ATOM 668 C CA . GLN A 1 91 ? 2.389 -30.281 -7.711 1 86.88 91 GLN A CA 1
ATOM 669 C C . GLN A 1 91 ? 3.754 -29.609 -7.645 1 86.88 91 GLN A C 1
ATOM 671 O O . GLN A 1 91 ? 4.621 -29.859 -8.477 1 86.88 91 GLN A O 1
ATOM 676 N N . GLY A 1 92 ? 3.896 -28.672 -6.688 1 94.44 92 GLY A N 1
ATOM 677 C CA . GLY A 1 92 ? 5.188 -28.031 -6.492 1 94.44 92 GLY A CA 1
ATOM 678 C C . GLY A 1 92 ? 5.371 -26.797 -7.348 1 94.44 92 GLY A C 1
ATOM 679 O O . GLY A 1 92 ? 6.41 -26.125 -7.277 1 94.44 92 GLY A O 1
ATOM 680 N N . ALA A 1 93 ? 4.371 -26.391 -8.156 1 96.88 93 ALA A N 1
ATOM 681 C CA . ALA A 1 93 ? 4.469 -25.25 -9.07 1 96.88 93 ALA A CA 1
ATOM 682 C C . ALA A 1 93 ? 4.645 -23.953 -8.305 1 96.88 93 ALA A C 1
ATOM 684 O O . ALA A 1 93 ? 5.41 -23.078 -8.719 1 96.88 93 ALA A O 1
ATOM 685 N N . GLY A 1 94 ? 3.955 -23.812 -7.184 1 97.88 94 GLY A N 1
ATOM 686 C CA . GLY A 1 94 ? 4.047 -22.594 -6.387 1 97.88 94 GLY A CA 1
ATOM 687 C C . GLY A 1 94 ? 5.449 -22.312 -5.883 1 97.88 94 GLY A C 1
ATOM 688 O O . GLY A 1 94 ? 5.977 -21.219 -6.078 1 97.88 94 GLY A O 1
ATOM 689 N N . ARG A 1 95 ? 6.023 -23.312 -5.305 1 97.75 95 ARG A N 1
ATOM 690 C CA . ARG A 1 95 ? 7.379 -23.172 -4.777 1 97.75 95 ARG A CA 1
ATOM 691 C C . ARG A 1 95 ? 8.375 -22.891 -5.895 1 97.75 95 ARG A C 1
ATOM 693 O O . ARG A 1 95 ? 9.266 -22.047 -5.742 1 97.75 95 ARG A O 1
ATOM 700 N N . ALA A 1 96 ? 8.234 -23.594 -6.961 1 98.12 96 ALA A N 1
ATOM 701 C CA . ALA A 1 96 ? 9.133 -23.406 -8.102 1 98.12 96 ALA A CA 1
ATOM 702 C C . ALA A 1 96 ? 9.016 -21.984 -8.656 1 98.12 96 ALA A C 1
ATOM 704 O O . ALA A 1 96 ? 10.023 -21.344 -8.961 1 98.12 96 ALA A O 1
ATOM 705 N N . LEU A 1 97 ? 7.777 -21.484 -8.828 1 98.62 97 LEU A N 1
ATOM 706 C CA . LEU A 1 97 ? 7.543 -20.125 -9.312 1 98.62 97 LEU A CA 1
ATOM 707 C C . LEU A 1 97 ? 8.188 -19.094 -8.391 1 98.62 97 LEU A C 1
ATOM 709 O O . LEU A 1 97 ? 8.898 -18.203 -8.844 1 98.62 97 LEU A O 1
ATOM 713 N N . MET A 1 98 ? 8 -19.281 -7.113 1 98.69 98 MET A N 1
ATOM 714 C CA . MET A 1 98 ? 8.508 -18.297 -6.156 1 98.69 98 MET A CA 1
ATOM 715 C C . MET A 1 98 ? 10.031 -18.328 -6.09 1 98.69 98 MET A C 1
ATOM 717 O O . MET A 1 98 ? 10.68 -17.297 -5.957 1 98.69 98 MET A O 1
ATOM 721 N N . THR A 1 99 ? 10.586 -19.531 -6.129 1 98.19 99 THR A N 1
ATOM 722 C CA . THR A 1 99 ? 12.039 -19.641 -6.152 1 98.19 99 THR A CA 1
ATOM 723 C C . THR A 1 99 ? 12.625 -18.859 -7.324 1 98.19 99 THR A C 1
ATOM 725 O O . THR A 1 99 ? 13.562 -18.078 -7.148 1 98.19 99 THR A O 1
ATOM 728 N N . GLU A 1 100 ? 12.062 -19.062 -8.469 1 98.56 100 GLU A N 1
ATOM 729 C CA . GLU A 1 100 ? 12.555 -18.359 -9.648 1 98.56 100 GLU A CA 1
ATOM 730 C C . GLU A 1 100 ? 12.266 -16.859 -9.57 1 98.56 100 GLU A C 1
ATOM 732 O O . GLU A 1 100 ? 13.094 -16.047 -9.977 1 98.56 100 GLU A O 1
ATOM 737 N N . LEU A 1 101 ? 11.102 -16.484 -9.078 1 98.75 101 LEU A N 1
ATOM 738 C CA . LEU A 1 101 ? 10.75 -15.07 -8.953 1 98.75 101 LEU A CA 1
ATOM 739 C C . LEU A 1 101 ? 11.727 -14.352 -8.023 1 98.75 101 LEU A C 1
ATOM 741 O O . LEU A 1 101 ? 12.125 -13.219 -8.297 1 98.75 101 LEU A O 1
ATOM 745 N N . GLU A 1 102 ? 12.102 -14.984 -6.957 1 98.56 102 GLU A N 1
ATOM 746 C CA . GLU A 1 102 ? 13.062 -14.398 -6.031 1 98.56 102 GLU A CA 1
ATOM 747 C C . GLU A 1 102 ? 14.438 -14.25 -6.684 1 98.56 102 GLU A C 1
ATOM 749 O O . GLU A 1 102 ? 15.148 -13.281 -6.43 1 98.56 102 GLU A O 1
ATOM 754 N N . ARG A 1 103 ? 14.805 -15.258 -7.438 1 97.88 103 ARG A N 1
ATOM 755 C CA . ARG A 1 103 ? 16.062 -15.148 -8.18 1 97.88 103 ARG A CA 1
ATOM 756 C C . ARG A 1 103 ? 16.062 -13.922 -9.078 1 97.88 103 ARG A C 1
ATOM 758 O O . ARG A 1 103 ? 17.016 -13.148 -9.086 1 97.88 103 ARG A O 1
ATOM 765 N N . VAL A 1 104 ? 14.969 -13.742 -9.867 1 98.12 104 VAL A N 1
ATOM 766 C CA . VAL A 1 104 ? 14.82 -12.594 -10.75 1 98.12 104 VAL A CA 1
ATOM 767 C C . VAL A 1 104 ? 14.852 -11.305 -9.93 1 98.12 104 VAL A C 1
ATOM 769 O O . VAL A 1 104 ? 15.523 -10.336 -10.305 1 98.12 104 VAL A O 1
ATOM 772 N N . ALA A 1 105 ? 14.164 -11.281 -8.844 1 98.38 105 ALA A N 1
ATOM 773 C CA . ALA A 1 105 ? 14.109 -10.109 -7.969 1 98.38 105 ALA A CA 1
ATOM 774 C C . ALA A 1 105 ? 15.5 -9.727 -7.477 1 98.38 105 ALA A C 1
ATOM 776 O O . ALA A 1 105 ? 15.883 -8.555 -7.523 1 98.38 105 ALA A O 1
ATOM 777 N N . ARG A 1 106 ? 16.266 -10.695 -7.023 1 97.44 106 ARG A N 1
ATOM 778 C CA . ARG A 1 106 ? 17.625 -10.445 -6.562 1 97.44 106 ARG A CA 1
ATOM 779 C C . ARG A 1 106 ? 18.484 -9.852 -7.676 1 97.44 106 ARG A C 1
ATOM 781 O O . ARG A 1 106 ? 19.234 -8.898 -7.453 1 97.44 106 ARG A O 1
ATOM 788 N N . ALA A 1 107 ? 18.328 -10.43 -8.781 1 96.88 107 ALA A N 1
ATOM 789 C CA . ALA A 1 107 ? 19.109 -9.969 -9.93 1 96.88 107 ALA A CA 1
ATOM 790 C C . ALA A 1 107 ? 18.766 -8.523 -10.273 1 96.88 107 ALA A C 1
ATOM 792 O O . ALA A 1 107 ? 19.609 -7.781 -10.781 1 96.88 107 ALA A O 1
ATOM 793 N N . GLU A 1 108 ? 17.516 -8.117 -9.961 1 96.44 108 GLU A N 1
ATOM 794 C CA . GLU A 1 108 ? 17.062 -6.77 -10.281 1 96.44 108 GLU A CA 1
ATOM 795 C C . GLU A 1 108 ? 17.328 -5.812 -9.117 1 96.44 108 GLU A C 1
ATOM 797 O O . GLU A 1 108 ? 16.906 -4.652 -9.156 1 96.44 108 GLU A O 1
ATOM 802 N N . GLY A 1 109 ? 17.875 -6.273 -8.062 1 96.19 109 GLY A N 1
ATOM 803 C CA . GLY A 1 109 ? 18.25 -5.418 -6.945 1 96.19 109 GLY A CA 1
ATOM 804 C C . GLY A 1 109 ? 17.125 -5.215 -5.949 1 96.19 109 GLY A C 1
ATOM 805 O O . GLY A 1 109 ? 17.156 -4.281 -5.148 1 96.19 109 GLY A O 1
ATOM 806 N N . VAL A 1 110 ? 16.156 -6.062 -6.051 1 98.12 110 VAL A N 1
ATOM 807 C CA . VAL A 1 110 ? 15.07 -6 -5.078 1 98.12 110 VAL A CA 1
ATOM 808 C C . VAL A 1 110 ? 15.586 -6.422 -3.703 1 98.12 110 VAL A C 1
ATOM 810 O O . VAL A 1 110 ? 16.266 -7.445 -3.574 1 98.12 110 VAL A O 1
ATOM 813 N N . HIS A 1 111 ? 15.25 -5.633 -2.684 1 98.38 111 HIS A N 1
ATOM 814 C CA . HIS A 1 111 ? 15.68 -5.867 -1.31 1 98.38 111 HIS A CA 1
ATOM 815 C C . HIS A 1 111 ? 14.602 -6.582 -0.508 1 98.38 111 HIS A C 1
ATOM 817 O O . HIS A 1 111 ? 14.898 -7.484 0.279 1 98.38 111 HIS A O 1
ATOM 823 N N . VAL A 1 112 ? 13.375 -6.203 -0.773 1 98.62 112 VAL A N 1
ATOM 824 C CA . VAL A 1 112 ? 12.258 -6.766 -0.022 1 98.62 112 VAL A CA 1
ATOM 825 C C . VAL A 1 112 ? 11.141 -7.16 -0.981 1 98.62 112 VAL A C 1
ATOM 827 O O . VAL A 1 112 ? 10.82 -6.418 -1.911 1 98.62 112 VAL A O 1
ATOM 830 N N . LEU A 1 113 ? 10.602 -8.289 -0.795 1 98.81 113 LEU A N 1
ATOM 831 C CA . LEU A 1 113 ? 9.391 -8.742 -1.468 1 98.81 113 LEU A CA 1
ATOM 832 C C . LEU A 1 113 ? 8.219 -8.812 -0.49 1 98.81 113 LEU A C 1
ATOM 834 O O . LEU A 1 113 ? 8.352 -9.383 0.598 1 98.81 113 LEU A O 1
ATOM 838 N N . VAL A 1 114 ? 7.105 -8.195 -0.82 1 98.94 114 VAL A N 1
ATOM 839 C CA . VAL A 1 114 ? 5.91 -8.156 0.018 1 98.94 114 VAL A CA 1
ATOM 840 C C . VAL A 1 114 ? 4.77 -8.906 -0.666 1 98.94 114 VAL A C 1
ATOM 842 O O . VAL A 1 114 ? 4.652 -8.883 -1.893 1 98.94 114 VAL A O 1
ATOM 845 N N . ALA A 1 115 ? 3.975 -9.602 0.048 1 98.81 115 ALA A N 1
ATOM 846 C CA . ALA A 1 115 ? 2.713 -10.188 -0.395 1 98.81 115 ALA A CA 1
ATOM 847 C C . ALA A 1 115 ? 1.533 -9.594 0.37 1 98.81 115 ALA A C 1
ATOM 849 O O . ALA A 1 115 ? 1.543 -9.555 1.603 1 98.81 115 ALA A O 1
ATOM 850 N N . GLY A 1 116 ? 0.562 -9.047 -0.301 1 98.75 116 GLY A N 1
ATOM 851 C CA . GLY A 1 116 ? -0.734 -8.703 0.26 1 98.75 116 GLY A CA 1
ATOM 852 C C . GLY A 1 116 ? -1.77 -9.797 0.097 1 98.75 116 GLY A C 1
ATOM 853 O O . GLY A 1 116 ? -2.141 -10.148 -1.025 1 98.75 116 GLY A O 1
ATOM 854 N N . ILE A 1 117 ? -2.188 -10.344 1.159 1 98.75 117 ILE A N 1
ATOM 855 C CA . ILE A 1 117 ? -3.029 -11.531 1.146 1 98.75 117 ILE A CA 1
ATOM 856 C C . ILE A 1 117 ? -4.363 -11.227 1.829 1 98.75 117 ILE A C 1
ATOM 858 O O . ILE A 1 117 ? -4.395 -10.625 2.904 1 98.75 117 ILE A O 1
ATOM 862 N N . SER A 1 118 ? -5.457 -11.656 1.162 1 98.38 118 SER A N 1
ATOM 863 C CA . SER A 1 118 ? -6.762 -11.547 1.805 1 98.38 118 SER A CA 1
ATOM 864 C C . SER A 1 118 ? -6.82 -12.375 3.084 1 98.38 118 SER A C 1
ATOM 866 O O . SER A 1 118 ? -6.324 -13.508 3.121 1 98.38 118 SER A O 1
ATOM 868 N N . GLY A 1 119 ? -7.438 -11.789 4.078 1 97.88 119 GLY A N 1
ATOM 869 C CA . GLY A 1 119 ? -7.652 -12.539 5.305 1 97.88 119 GLY A CA 1
ATOM 870 C C . GLY A 1 119 ? -8.492 -13.789 5.098 1 97.88 119 GLY A C 1
ATOM 871 O O . GLY A 1 119 ? -8.508 -14.68 5.953 1 97.88 119 GLY A O 1
ATOM 872 N N . ALA A 1 120 ? -9.133 -13.93 4.035 1 97.38 120 ALA A N 1
ATOM 873 C CA . ALA A 1 120 ? -9.969 -15.078 3.693 1 97.38 120 ALA A CA 1
ATOM 874 C C . ALA A 1 120 ? -9.148 -16.172 3.012 1 97.38 120 ALA A C 1
ATOM 876 O O . ALA A 1 120 ? -9.695 -17.156 2.529 1 97.38 120 ALA A O 1
ATOM 877 N N . ASN A 1 121 ? -7.84 -16 2.939 1 97.12 121 ASN A N 1
ATOM 878 C CA . ASN A 1 121 ? -6.957 -16.938 2.26 1 97.12 121 ASN A CA 1
ATOM 879 C C . ASN A 1 121 ? -5.855 -17.453 3.188 1 97.12 121 ASN A C 1
ATOM 881 O O . ASN A 1 121 ? -4.672 -17.234 2.934 1 97.12 121 ASN A O 1
ATOM 885 N N . PRO A 1 122 ? -6.246 -18.188 4.223 1 96.88 122 PRO A N 1
ATOM 886 C CA . PRO A 1 122 ? -5.23 -18.672 5.16 1 96.88 122 PRO A CA 1
ATOM 887 C C . PRO A 1 122 ? -4.211 -19.594 4.5 1 96.88 122 PRO A C 1
ATOM 889 O O . PRO A 1 122 ? -3.066 -19.688 4.953 1 96.88 122 PRO A O 1
ATOM 892 N N . GLY A 1 123 ? -4.609 -20.266 3.453 1 96.25 123 GLY A N 1
ATOM 893 C CA . GLY A 1 123 ? -3.686 -21.109 2.721 1 96.25 123 GLY A CA 1
ATOM 894 C C . GLY A 1 123 ? -2.51 -20.359 2.137 1 96.25 123 GLY A C 1
ATOM 895 O O . GLY A 1 123 ? -1.377 -20.844 2.154 1 96.25 123 GLY A O 1
ATOM 896 N N . ALA A 1 124 ? -2.766 -19.156 1.619 1 97.75 124 ALA A N 1
ATOM 897 C CA . ALA A 1 124 ? -1.692 -18.328 1.068 1 97.75 124 ALA A CA 1
ATOM 898 C C . ALA A 1 124 ? -0.737 -17.875 2.164 1 97.75 124 ALA A C 1
ATOM 900 O O . ALA A 1 124 ? 0.472 -17.781 1.942 1 97.75 124 ALA A O 1
ATOM 901 N N . VAL A 1 125 ? -1.242 -17.562 3.338 1 98.62 125 VAL A N 1
ATOM 902 C CA . VAL A 1 125 ? -0.405 -17.172 4.465 1 98.62 125 VAL A CA 1
ATOM 903 C C . VAL A 1 125 ? 0.542 -18.312 4.832 1 98.62 125 VAL A C 1
ATOM 905 O O . VAL A 1 125 ? 1.749 -18.094 4.969 1 98.62 125 VAL A O 1
ATOM 908 N N . ALA A 1 126 ? -0.019 -19.484 4.953 1 98.19 126 ALA A N 1
ATOM 909 C CA . ALA A 1 126 ? 0.78 -20.672 5.273 1 98.19 126 ALA A CA 1
ATOM 910 C C . ALA A 1 126 ? 1.827 -20.938 4.195 1 98.19 126 ALA A C 1
ATOM 912 O O . ALA A 1 126 ? 2.973 -21.281 4.504 1 98.19 126 ALA A O 1
ATOM 913 N N . PHE A 1 127 ? 1.396 -20.828 2.994 1 97.94 127 PHE A N 1
ATOM 914 C CA . PHE A 1 127 ? 2.283 -21.031 1.854 1 97.94 127 PHE A CA 1
ATOM 915 C C . PHE A 1 127 ? 3.488 -20.094 1.943 1 97.94 127 PHE A C 1
ATOM 917 O O . PHE A 1 127 ? 4.633 -20.531 1.812 1 97.94 127 PHE A O 1
ATOM 924 N N . HIS A 1 128 ? 3.262 -18.797 2.162 1 98.69 128 HIS A N 1
ATOM 925 C CA . HIS A 1 128 ? 4.344 -17.812 2.205 1 98.69 128 HIS A CA 1
ATOM 926 C C . HIS A 1 128 ? 5.219 -18.016 3.438 1 98.69 128 HIS A C 1
ATOM 928 O O . HIS A 1 128 ? 6.441 -17.859 3.369 1 98.69 128 HIS A O 1
ATOM 934 N N . ARG A 1 129 ? 4.594 -18.344 4.539 1 98.62 129 ARG A N 1
ATOM 935 C CA . ARG A 1 129 ? 5.375 -18.656 5.73 1 98.62 129 ARG A CA 1
ATOM 936 C C . ARG A 1 129 ? 6.371 -19.781 5.449 1 98.62 129 ARG A C 1
ATOM 938 O O . ARG A 1 129 ? 7.531 -19.703 5.855 1 98.62 129 ARG A O 1
ATOM 945 N N . ALA A 1 130 ? 5.934 -20.797 4.766 1 98.06 130 ALA A N 1
ATOM 946 C CA . ALA A 1 130 ? 6.781 -21.938 4.43 1 98.06 130 ALA A CA 1
ATOM 947 C C . ALA A 1 130 ? 7.938 -21.516 3.527 1 98.06 130 ALA A C 1
ATOM 949 O O . ALA A 1 130 ? 8.961 -22.188 3.459 1 98.06 130 ALA A O 1
ATOM 950 N N . LEU A 1 131 ? 7.809 -20.422 2.838 1 97.94 131 LEU A N 1
ATOM 951 C CA . LEU A 1 131 ? 8.836 -19.922 1.921 1 97.94 131 LEU A CA 1
ATOM 952 C C . LEU A 1 131 ? 9.734 -18.906 2.609 1 97.94 131 LEU A C 1
ATOM 954 O O . LEU A 1 131 ? 10.594 -18.297 1.968 1 97.94 131 LEU A O 1
ATOM 958 N N . GLY A 1 132 ? 9.523 -18.641 3.885 1 98.25 132 GLY A N 1
ATOM 959 C CA . GLY A 1 132 ? 10.422 -17.781 4.648 1 98.25 132 GLY A CA 1
ATOM 960 C C . GLY A 1 132 ? 9.898 -16.375 4.801 1 98.25 132 GLY A C 1
ATOM 961 O O . GLY A 1 132 ? 10.617 -15.484 5.27 1 98.25 132 GLY A O 1
ATOM 962 N N . PHE A 1 133 ? 8.656 -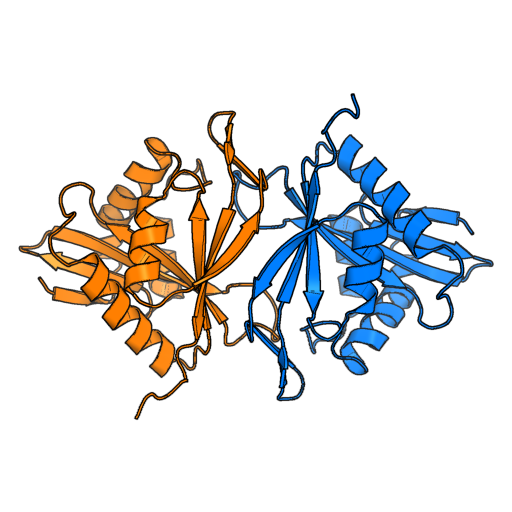16.156 4.371 1 98.81 133 PHE A N 1
ATOM 963 C CA . PHE A 1 133 ? 8.047 -14.859 4.617 1 98.81 133 PHE A CA 1
ATOM 964 C C . PHE A 1 133 ? 7.555 -14.75 6.059 1 98.81 133 PHE A C 1
ATOM 966 O O . PHE A 1 133 ? 7.125 -15.75 6.645 1 98.81 133 PHE A O 1
ATOM 973 N N . ALA A 1 134 ? 7.57 -13.562 6.574 1 98.75 134 ALA A N 1
ATOM 974 C CA . ALA A 1 134 ? 7.02 -13.266 7.895 1 98.75 134 ALA A CA 1
ATOM 975 C C . ALA A 1 134 ? 5.785 -12.375 7.785 1 98.75 134 ALA A C 1
ATOM 977 O O . ALA A 1 134 ? 5.738 -11.469 6.953 1 98.75 134 ALA A O 1
ATOM 978 N N . GLU A 1 135 ? 4.789 -12.641 8.602 1 98.81 135 GLU A N 1
ATOM 979 C CA . GLU A 1 135 ? 3.676 -11.703 8.711 1 98.81 135 GLU A CA 1
ATOM 980 C C . GLU A 1 135 ? 4.109 -10.398 9.367 1 98.81 135 GLU A C 1
ATOM 982 O O . GLU A 1 135 ? 4.621 -10.406 10.492 1 98.81 135 GLU A O 1
ATOM 987 N N . VAL A 1 136 ? 3.9 -9.32 8.711 1 98.88 136 VAL A N 1
ATOM 988 C CA . VAL A 1 136 ? 4.402 -8.039 9.211 1 98.88 136 VAL A CA 1
ATOM 989 C C . VAL A 1 136 ? 3.24 -7.074 9.422 1 98.88 136 VAL A C 1
ATOM 991 O O . VAL A 1 136 ? 3.436 -5.953 9.898 1 98.88 136 VAL A O 1
ATOM 994 N N . GLY A 1 137 ? 2.035 -7.52 9.062 1 98.81 137 GLY A N 1
ATOM 995 C CA . GLY A 1 137 ? 0.874 -6.672 9.281 1 98.81 137 GLY A CA 1
ATOM 996 C C . GLY A 1 137 ? -0.441 -7.379 9 1 98.81 137 GLY A C 1
ATOM 997 O O . GLY A 1 137 ? -0.492 -8.305 8.195 1 98.81 137 GLY A O 1
ATOM 998 N N . ARG A 1 138 ? -1.444 -6.992 9.664 1 98.81 138 ARG A N 1
ATOM 999 C CA . ARG A 1 138 ? -2.836 -7.367 9.438 1 98.81 138 ARG A CA 1
ATOM 1000 C C . ARG A 1 138 ? -3.76 -6.164 9.602 1 98.81 138 ARG A C 1
ATOM 1002 O O . ARG A 1 138 ? -3.898 -5.629 10.703 1 98.81 138 ARG A O 1
ATOM 1009 N N . LEU A 1 139 ? -4.309 -5.727 8.547 1 98.88 139 LEU A N 1
ATOM 1010 C CA . LEU A 1 139 ? -5.164 -4.547 8.523 1 98.88 139 LEU A CA 1
ATOM 1011 C C . LEU A 1 139 ? -6.633 -4.941 8.438 1 98.88 139 LEU A C 1
ATOM 1013 O O . LEU A 1 139 ? -7.102 -5.379 7.383 1 98.88 139 LEU A O 1
ATOM 1017 N N . PRO A 1 140 ? -7.348 -4.773 9.477 1 98.62 140 PRO A N 1
ATOM 1018 C CA . PRO A 1 140 ? -8.742 -5.227 9.477 1 98.62 140 PRO A CA 1
ATOM 1019 C C . PRO A 1 140 ? -9.648 -4.359 8.609 1 98.62 140 PRO A C 1
ATOM 1021 O O . PRO A 1 140 ? -9.531 -3.129 8.625 1 98.62 140 PRO A O 1
ATOM 1024 N N . GLN A 1 141 ? -10.453 -4.996 7.812 1 98.44 141 GLN A N 1
ATOM 1025 C CA . GLN A 1 141 ? -11.617 -4.434 7.133 1 98.44 141 GLN A CA 1
ATOM 1026 C C . GLN A 1 141 ? -11.195 -3.379 6.109 1 98.44 141 GLN A C 1
ATOM 1028 O O . GLN A 1 141 ? -11.938 -2.432 5.848 1 98.44 141 GLN A O 1
ATOM 1033 N N . VAL A 1 142 ? -10.016 -3.512 5.52 1 98.69 142 VAL A N 1
ATOM 1034 C CA . VAL A 1 142 ? -9.555 -2.477 4.602 1 98.69 142 VAL A CA 1
ATOM 1035 C C . VAL A 1 142 ? -10.078 -2.768 3.195 1 98.69 142 VAL A C 1
ATOM 1037 O O . VAL A 1 142 ? -10.016 -1.909 2.311 1 98.69 142 VAL A O 1
ATOM 1040 N N . GLY A 1 143 ? -10.492 -3.945 2.973 1 98.19 143 GLY A N 1
ATOM 1041 C CA . GLY A 1 143 ? -11.094 -4.32 1.703 1 98.19 143 GLY A CA 1
ATOM 1042 C C . GLY A 1 143 ? -12.539 -4.758 1.836 1 98.19 143 GLY A C 1
ATOM 1043 O O . GLY A 1 143 ? -13 -5.094 2.932 1 98.19 143 GLY A O 1
ATOM 1044 N N . ARG A 1 144 ? -13.234 -4.711 0.741 1 97.5 144 ARG A N 1
ATOM 1045 C CA . ARG A 1 144 ? -14.617 -5.188 0.691 1 97.5 144 ARG A CA 1
ATOM 1046 C C . ARG A 1 144 ? -14.898 -5.906 -0.624 1 97.5 144 ARG A C 1
ATOM 1048 O O . ARG A 1 144 ? -14.508 -5.434 -1.693 1 97.5 144 ARG A O 1
ATOM 1055 N N . LYS A 1 145 ? -15.453 -7.004 -0.528 1 97.5 145 LYS A N 1
ATOM 1056 C CA . LYS A 1 145 ? -15.875 -7.777 -1.693 1 97.5 145 LYS A CA 1
ATOM 1057 C C . LYS A 1 145 ? -17.109 -8.609 -1.382 1 97.5 145 LYS A C 1
ATOM 1059 O O . LYS A 1 145 ? -17.188 -9.25 -0.333 1 97.5 145 LYS A O 1
ATOM 1064 N N . GLU A 1 146 ? -18.109 -8.523 -2.307 1 95.5 146 GLU A N 1
ATOM 1065 C CA . GLU A 1 146 ? -19.359 -9.258 -2.156 1 95.5 146 GLU A CA 1
ATOM 1066 C C . GLU A 1 146 ? -20.031 -8.938 -0.821 1 95.5 146 GLU A C 1
ATOM 1068 O O . GLU A 1 146 ? -20.469 -9.844 -0.114 1 95.5 146 GLU A O 1
ATOM 1073 N N . GLY A 1 147 ? -19.906 -7.711 -0.446 1 95.06 147 GLY A N 1
ATOM 1074 C CA . GLY A 1 147 ? -20.609 -7.227 0.729 1 95.06 147 GLY A CA 1
ATOM 1075 C C . GLY A 1 147 ? -19.906 -7.559 2.029 1 95.06 147 GLY A C 1
ATOM 1076 O O . GLY A 1 147 ? -20.406 -7.25 3.111 1 95.06 147 GLY A O 1
ATOM 1077 N N . ARG A 1 148 ? -18.719 -8.109 1.939 1 96.94 148 ARG A N 1
ATOM 1078 C CA . ARG A 1 148 ? -17.984 -8.508 3.135 1 96.94 148 ARG A CA 1
ATOM 1079 C C . ARG A 1 148 ? -16.703 -7.684 3.299 1 96.94 148 ARG A C 1
ATOM 1081 O O . ARG A 1 148 ? -15.984 -7.453 2.328 1 96.94 148 ARG A O 1
ATOM 1088 N N . TRP A 1 149 ? -16.562 -7.219 4.492 1 97.69 149 TRP A N 1
ATOM 1089 C CA . TRP A 1 149 ? -15.281 -6.621 4.82 1 97.69 149 TRP A CA 1
ATOM 1090 C C . TRP A 1 149 ? -14.195 -7.691 4.934 1 97.69 149 TRP A C 1
ATOM 1092 O O . TRP A 1 149 ? -14.422 -8.75 5.516 1 97.69 149 TRP A O 1
ATOM 1102 N N . LEU A 1 150 ? -13.055 -7.418 4.383 1 98.25 150 LEU A N 1
ATOM 1103 C CA . LEU A 1 150 ? -11.922 -8.344 4.383 1 98.25 150 LEU A CA 1
ATOM 1104 C C . LEU A 1 150 ? -10.68 -7.688 4.965 1 98.25 150 LEU A C 1
ATOM 1106 O O . LEU A 1 150 ? -10.414 -6.512 4.699 1 98.25 150 LEU A O 1
ATOM 1110 N N . ASP A 1 151 ? -9.953 -8.484 5.719 1 98.75 151 ASP A N 1
ATOM 1111 C CA . ASP A 1 151 ? -8.664 -8.031 6.219 1 98.75 151 ASP A CA 1
ATOM 1112 C C . ASP A 1 151 ? -7.574 -8.188 5.156 1 98.75 151 ASP A C 1
ATOM 1114 O O . ASP A 1 151 ? -7.703 -9.016 4.25 1 98.75 151 ASP A O 1
ATOM 1118 N N . LEU A 1 152 ? -6.609 -7.359 5.191 1 98.81 152 LEU A N 1
ATOM 1119 C CA . LEU A 1 152 ? -5.383 -7.508 4.418 1 98.81 152 LEU A CA 1
ATOM 1120 C C . LEU A 1 152 ? -4.238 -7.992 5.301 1 98.81 152 LEU A C 1
ATOM 1122 O O . LEU A 1 152 ? -3.926 -7.363 6.316 1 98.81 152 LEU A O 1
ATOM 1126 N N . VAL A 1 153 ? -3.67 -9.078 4.996 1 98.88 153 VAL A N 1
ATOM 1127 C CA . VAL A 1 153 ? -2.473 -9.586 5.656 1 98.88 153 VAL A CA 1
ATOM 1128 C C . VAL A 1 153 ? -1.24 -9.266 4.816 1 98.88 153 VAL A C 1
ATOM 1130 O O . VAL A 1 153 ? -1.215 -9.539 3.613 1 98.88 153 VAL A O 1
ATOM 1133 N N . LEU A 1 154 ? -0.275 -8.672 5.434 1 98.94 154 LEU A N 1
ATOM 1134 C CA . LEU A 1 154 ? 0.977 -8.367 4.754 1 98.94 154 LEU A CA 1
ATOM 1135 C C . LEU A 1 154 ? 2.094 -9.289 5.227 1 98.94 154 LEU A C 1
ATOM 1137 O O . LEU A 1 154 ? 2.348 -9.406 6.426 1 98.94 154 LEU A O 1
ATOM 1141 N N . MET A 1 155 ? 2.732 -9.953 4.258 1 98.94 155 MET A N 1
ATOM 1142 C CA . MET A 1 155 ? 3.908 -10.781 4.504 1 98.94 155 MET A CA 1
ATOM 1143 C C . MET A 1 155 ? 5.117 -10.258 3.736 1 98.94 155 MET A C 1
ATOM 1145 O O . MET A 1 155 ? 4.969 -9.672 2.664 1 98.94 155 MET A O 1
ATOM 1149 N N . GLN A 1 156 ? 6.254 -10.422 4.285 1 98.81 156 GLN A N 1
ATOM 1150 C CA . GLN A 1 156 ? 7.434 -9.906 3.6 1 98.81 156 GLN A CA 1
ATOM 1151 C C . GLN A 1 156 ? 8.609 -10.867 3.732 1 98.81 156 GLN A C 1
ATOM 1153 O O . GLN A 1 156 ? 8.633 -11.703 4.637 1 98.81 156 GLN A O 1
ATOM 1158 N N . LYS A 1 157 ? 9.539 -10.805 2.887 1 98.69 157 LYS A N 1
ATOM 1159 C CA . LYS A 1 157 ? 10.836 -11.492 2.902 1 98.69 157 LYS A CA 1
ATOM 1160 C C . LYS A 1 157 ? 11.953 -10.555 2.455 1 98.69 157 LYS A C 1
ATOM 1162 O O . LYS A 1 157 ? 11.859 -9.922 1.401 1 98.69 157 LYS A O 1
ATOM 1167 N N . ILE A 1 158 ? 12.953 -10.336 3.227 1 98.31 158 ILE A N 1
ATOM 1168 C CA . ILE A 1 158 ? 14.156 -9.609 2.826 1 98.31 158 ILE A CA 1
ATOM 1169 C C . ILE A 1 158 ? 15.062 -10.531 2.014 1 98.31 158 ILE A C 1
ATOM 1171 O O . ILE A 1 158 ? 15.438 -11.609 2.479 1 98.31 158 ILE A O 1
ATOM 1175 N N . LEU A 1 159 ? 15.438 -10.234 0.825 1 97.25 159 LEU A N 1
ATOM 1176 C CA . LEU A 1 159 ? 16.141 -11.109 -0.108 1 97.25 159 LEU A CA 1
ATOM 1177 C C . LEU A 1 159 ? 17.641 -11 0.068 1 97.25 159 LEU A C 1
ATOM 1179 O O . LEU A 1 159 ? 18.391 -11.93 -0.257 1 97.25 159 LEU A O 1
ATOM 1183 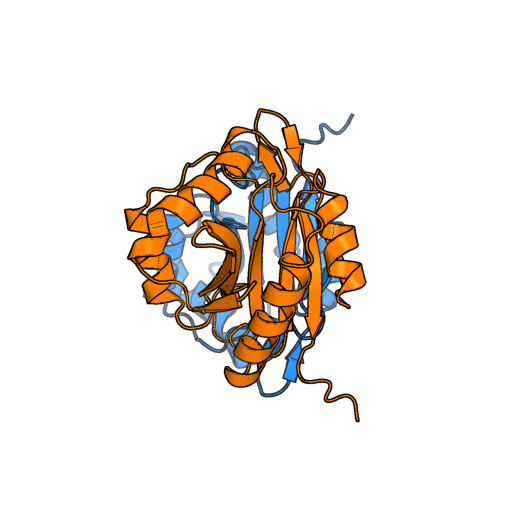N N . ASP A 1 160 ? 18.422 -9.719 0.194 1 77.44 160 ASP A N 1
ATOM 1184 C CA . ASP A 1 160 ? 19.875 -9.57 0.334 1 77.44 160 ASP A CA 1
ATOM 1185 C C . ASP A 1 160 ? 20.344 -10.094 1.687 1 77.44 160 ASP A C 1
ATOM 1187 O O . ASP A 1 160 ? 21.531 -10.008 2.006 1 77.44 160 ASP A O 1
ATOM 1191 N N . ALA A 1 161 ? 19.672 -10.414 2.65 1 56.19 161 ALA A N 1
ATOM 1192 C CA . ALA A 1 161 ? 20.266 -10.898 3.893 1 56.19 161 ALA A CA 1
ATOM 1193 C C . ALA A 1 161 ? 21.172 -12.102 3.633 1 56.19 161 ALA A C 1
ATOM 1195 O O . ALA A 1 161 ? 20.734 -13.102 3.047 1 56.19 161 ALA A O 1
ATOM 1196 N N . ASP A 1 162 ? 22.359 -11.758 3.08 1 41.72 162 ASP A N 1
ATOM 1197 C CA . ASP A 1 162 ? 23.391 -12.789 3.006 1 41.72 162 ASP A CA 1
ATOM 1198 C C . ASP A 1 162 ? 23.172 -13.859 4.082 1 41.72 162 ASP A C 1
ATOM 1200 O O . ASP A 1 162 ? 23.109 -13.539 5.27 1 41.72 162 ASP A O 1
ATOM 1204 N N . PRO A 1 163 ? 22.625 -15.016 3.736 1 41.44 163 PRO A N 1
ATOM 1205 C CA . PRO A 1 163 ? 22.797 -16 4.805 1 41.44 163 PRO A CA 1
ATOM 1206 C C . PRO A 1 163 ? 24.219 -16.031 5.359 1 41.44 163 PRO A C 1
ATOM 1208 O O . PRO A 1 163 ? 25.188 -15.945 4.598 1 41.44 163 PRO A O 1
ATOM 1211 N N . ASN A 1 164 ? 24.484 -15.266 6.453 1 27.78 164 ASN A N 1
ATOM 1212 C CA . ASN A 1 164 ? 25.75 -15.789 6.945 1 27.78 164 ASN A CA 1
ATOM 1213 C C . ASN A 1 164 ? 25.828 -17.312 6.828 1 27.78 164 ASN A C 1
ATOM 1215 O O . ASN A 1 164 ? 24.859 -18 7.156 1 27.78 164 ASN A O 1
ATOM 1219 N N . MET B 1 1 ? -7.211 29.984 15.414 1 92.12 1 MET B N 1
ATOM 1220 C CA . MET B 1 1 ? -6.844 28.938 14.445 1 92.12 1 MET B CA 1
ATOM 1221 C C . MET B 1 1 ? -8.086 28.375 13.766 1 92.12 1 MET B C 1
ATOM 1223 O O . MET B 1 1 ? -9.086 28.109 14.422 1 92.12 1 MET B O 1
ATOM 1227 N N . LYS B 1 2 ? -8.055 28.328 12.477 1 96.31 2 LYS B N 1
ATOM 1228 C CA . LYS B 1 2 ? -9.188 27.859 11.672 1 96.31 2 LYS B CA 1
ATOM 1229 C C . LYS B 1 2 ? -8.773 26.703 10.758 1 96.31 2 LYS B C 1
ATOM 1231 O O . LYS B 1 2 ? -7.703 26.734 10.156 1 96.31 2 LYS B O 1
ATOM 1236 N N . ILE B 1 3 ? -9.656 25.656 10.664 1 98.5 3 ILE B N 1
ATOM 1237 C CA . ILE B 1 3 ? -9.492 24.594 9.688 1 98.5 3 ILE B CA 1
ATOM 1238 C C . ILE B 1 3 ? -10.406 24.844 8.484 1 98.5 3 ILE B C 1
ATOM 1240 O O . ILE B 1 3 ? -11.602 25.109 8.648 1 98.5 3 ILE B O 1
ATOM 1244 N N . ARG B 1 4 ? -9.898 24.766 7.336 1 98.38 4 ARG B N 1
ATOM 1245 C CA . ARG B 1 4 ? -10.688 25.031 6.137 1 98.38 4 ARG B CA 1
ATOM 1246 C C . ARG B 1 4 ? -10.164 24.219 4.953 1 98.38 4 ARG B C 1
ATOM 1248 O O . ARG B 1 4 ? -9.031 23.734 4.98 1 98.38 4 ARG B O 1
ATOM 1255 N N . PRO B 1 5 ? -10.961 24.078 3.889 1 98.56 5 PRO B N 1
ATOM 1256 C CA . PRO B 1 5 ? -10.43 23.5 2.658 1 98.56 5 PRO B CA 1
ATOM 1257 C C . PRO B 1 5 ? -9.258 24.297 2.084 1 98.56 5 PRO B C 1
ATOM 1259 O O . PRO B 1 5 ? -9.266 25.531 2.137 1 98.56 5 PRO B O 1
ATOM 1262 N N . ALA B 1 6 ? -8.289 23.594 1.587 1 98.81 6 ALA B N 1
ATOM 1263 C CA . ALA B 1 6 ? -7.156 24.234 0.924 1 98.81 6 ALA B CA 1
ATOM 1264 C C . ALA B 1 6 ? -7.578 24.844 -0.405 1 98.81 6 ALA B C 1
ATOM 1266 O O . ALA B 1 6 ? -8.523 24.375 -1.046 1 98.81 6 ALA B O 1
ATOM 1267 N N . ARG B 1 7 ? -6.887 25.922 -0.759 1 98.06 7 ARG B N 1
ATOM 1268 C CA . ARG B 1 7 ? -7.051 26.578 -2.049 1 98.06 7 ARG B CA 1
ATOM 1269 C C . ARG B 1 7 ? -5.746 26.562 -2.84 1 98.06 7 ARG B C 1
ATOM 1271 O O . ARG B 1 7 ? -4.672 26.359 -2.271 1 98.06 7 ARG B O 1
ATOM 1278 N N . ALA B 1 8 ? -5.926 26.797 -4.133 1 98.06 8 ALA B N 1
ATOM 1279 C CA . ALA B 1 8 ? -4.742 26.812 -4.992 1 98.06 8 ALA B CA 1
ATOM 1280 C C . ALA B 1 8 ? -3.701 27.797 -4.465 1 98.06 8 ALA B C 1
ATOM 1282 O O . ALA B 1 8 ? -2.498 27.547 -4.562 1 98.06 8 ALA B O 1
ATOM 1283 N N . LEU B 1 9 ? -4.105 28.859 -3.922 1 97.75 9 LEU B N 1
ATOM 1284 C CA . LEU B 1 9 ? -3.219 29.922 -3.445 1 97.75 9 LEU B CA 1
ATOM 1285 C C . LEU B 1 9 ? -2.416 29.453 -2.236 1 97.75 9 LEU B C 1
ATOM 1287 O O . LEU B 1 9 ? -1.419 30.078 -1.868 1 97.75 9 LEU B O 1
ATOM 1291 N N . ASP B 1 10 ? -2.84 28.359 -1.582 1 98.56 10 ASP B N 1
ATOM 1292 C CA . ASP B 1 10 ? -2.133 27.828 -0.424 1 98.56 10 ASP B CA 1
ATOM 1293 C C . ASP B 1 10 ? -0.98 26.922 -0.856 1 98.56 10 ASP B C 1
ATOM 1295 O O . ASP B 1 10 ? -0.168 26.5 -0.028 1 98.56 10 ASP B O 1
ATOM 1299 N N . ALA B 1 11 ? -0.875 26.641 -2.168 1 98.81 11 ALA B N 1
ATOM 1300 C CA . ALA B 1 11 ? -0.026 25.578 -2.689 1 98.81 11 ALA B CA 1
ATOM 1301 C C . ALA B 1 11 ? 1.44 25.828 -2.35 1 98.81 11 ALA B C 1
ATOM 1303 O O . ALA B 1 11 ? 2.166 24.891 -1.982 1 98.81 11 ALA B O 1
ATOM 1304 N N . ALA B 1 12 ? 1.841 27.031 -2.453 1 98.69 12 ALA B N 1
ATOM 1305 C CA . ALA B 1 12 ? 3.244 27.344 -2.189 1 98.69 12 ALA B CA 1
ATOM 1306 C C . ALA B 1 12 ? 3.592 27.109 -0.723 1 98.69 12 ALA B C 1
ATOM 1308 O O . ALA B 1 12 ? 4.648 26.562 -0.409 1 98.69 12 ALA B O 1
ATOM 1309 N N . ASP B 1 13 ? 2.748 27.562 0.194 1 98.5 13 ASP B N 1
ATOM 1310 C CA . ASP B 1 13 ? 2.975 27.359 1.622 1 98.5 13 ASP B CA 1
ATOM 1311 C C . ASP B 1 13 ? 2.957 25.875 1.98 1 98.5 13 ASP B C 1
ATOM 1313 O O . ASP B 1 13 ? 3.797 25.406 2.754 1 98.5 13 ASP B O 1
ATOM 1317 N N . ILE B 1 14 ? 2.02 25.156 1.402 1 98.75 14 ILE B N 1
ATOM 1318 C CA . ILE B 1 14 ? 1.899 23.719 1.644 1 98.75 14 ILE B CA 1
ATOM 1319 C C . ILE B 1 14 ? 3.156 23 1.15 1 98.75 14 ILE B C 1
ATOM 1321 O O . ILE B 1 14 ? 3.729 22.172 1.862 1 98.75 14 ILE B O 1
ATOM 1325 N N . ALA B 1 15 ? 3.6 23.359 -0.073 1 98.81 15 ALA B N 1
ATOM 1326 C CA . ALA B 1 15 ? 4.832 22.781 -0.606 1 98.81 15 ALA B CA 1
ATOM 1327 C C . ALA B 1 15 ? 6.016 23.078 0.31 1 98.81 15 ALA B C 1
ATOM 1329 O O . ALA B 1 15 ? 6.871 22.219 0.529 1 98.81 15 ALA B O 1
ATOM 1330 N N . GLY B 1 16 ? 6.039 24.297 0.806 1 98.44 16 GLY B N 1
ATOM 1331 C CA . GLY B 1 16 ? 7.109 24.672 1.715 1 98.44 16 GLY B CA 1
ATOM 1332 C C . GLY B 1 16 ? 7.176 23.797 2.955 1 98.44 16 GLY B C 1
ATOM 1333 O O . GLY B 1 16 ? 8.258 23.359 3.354 1 98.44 16 GLY B O 1
ATOM 1334 N N . ILE B 1 17 ? 6.062 23.562 3.547 1 98.31 17 ILE B N 1
ATOM 1335 C CA . ILE B 1 17 ? 5.992 22.703 4.727 1 98.31 17 ILE B CA 1
ATOM 1336 C C . ILE B 1 17 ? 6.449 21.297 4.367 1 98.31 17 ILE B C 1
ATOM 1338 O O . ILE B 1 17 ? 7.309 20.719 5.039 1 98.31 17 ILE B O 1
ATOM 1342 N N . ALA B 1 18 ? 5.902 20.734 3.285 1 98.5 18 ALA B N 1
ATOM 1343 C CA . ALA B 1 18 ? 6.246 19.375 2.861 1 98.5 18 ALA B CA 1
ATOM 1344 C C . ALA B 1 18 ? 7.738 19.25 2.559 1 98.5 18 ALA B C 1
ATOM 1346 O O . ALA B 1 18 ? 8.383 18.297 2.971 1 98.5 18 ALA B O 1
ATOM 1347 N N . ASN B 1 19 ? 8.289 20.219 1.87 1 98.56 19 ASN B N 1
ATOM 1348 C CA . ASN B 1 19 ? 9.672 20.172 1.407 1 98.56 19 ASN B CA 1
ATOM 1349 C C . ASN B 1 19 ? 10.656 20.266 2.57 1 98.56 19 ASN B C 1
ATOM 1351 O O . ASN B 1 19 ? 11.758 19.719 2.498 1 98.56 19 ASN B O 1
ATOM 1355 N N . HIS B 1 20 ? 10.25 20.922 3.641 1 97.81 20 HIS B N 1
ATOM 1356 C CA . HIS B 1 20 ? 11.07 20.891 4.844 1 97.81 20 HIS B CA 1
ATOM 1357 C C . HIS B 1 20 ? 11.297 19.453 5.32 1 97.81 20 HIS B C 1
ATOM 1359 O O . HIS B 1 20 ? 12.438 19.047 5.559 1 97.81 20 HIS B O 1
ATOM 1365 N N . TYR B 1 21 ? 10.281 18.688 5.414 1 97.5 21 TYR B N 1
ATOM 1366 C CA . TYR B 1 21 ? 10.383 17.312 5.898 1 97.5 21 TYR B CA 1
ATOM 1367 C C . TYR B 1 21 ? 11.094 16.422 4.879 1 97.5 21 TYR B C 1
ATOM 1369 O O . TYR B 1 21 ? 11.875 15.547 5.25 1 97.5 21 TYR B O 1
ATOM 1377 N N . ILE B 1 22 ? 10.781 16.625 3.553 1 97.88 22 ILE B N 1
ATOM 1378 C CA . ILE B 1 22 ? 11.406 15.844 2.49 1 97.88 22 ILE B CA 1
ATOM 1379 C C . ILE B 1 22 ? 12.914 16.062 2.51 1 97.88 22 ILE B C 1
ATOM 1381 O O . ILE B 1 22 ? 13.688 15.109 2.445 1 97.88 22 ILE B O 1
ATOM 1385 N N . ARG B 1 23 ? 13.281 17.266 2.682 1 97.12 23 ARG B N 1
ATOM 1386 C CA . ARG B 1 23 ? 14.688 17.641 2.562 1 97.12 23 ARG B CA 1
ATOM 1387 C C . ARG B 1 23 ? 15.453 17.328 3.848 1 97.12 23 ARG B C 1
ATOM 1389 O O . ARG B 1 23 ? 16.578 16.844 3.803 1 97.12 23 ARG B O 1
ATOM 1396 N N . ASP B 1 24 ? 14.812 17.5 4.965 1 96.81 24 ASP B N 1
ATOM 1397 C CA . ASP B 1 24 ? 15.625 17.656 6.172 1 96.81 24 ASP B CA 1
ATOM 1398 C C . ASP B 1 24 ? 15.352 16.531 7.164 1 96.81 24 ASP B C 1
ATOM 1400 O O . ASP B 1 24 ? 15.922 16.5 8.258 1 96.81 24 ASP B O 1
ATOM 1404 N N . THR B 1 25 ? 14.531 15.625 6.816 1 97 25 THR B N 1
ATOM 1405 C CA . THR B 1 25 ? 14.18 14.617 7.812 1 97 25 THR B CA 1
ATOM 1406 C C . THR B 1 25 ? 14.047 13.242 7.168 1 97 25 THR B C 1
ATOM 1408 O O . THR B 1 25 ? 14.18 13.102 5.949 1 97 25 THR B O 1
ATOM 1411 N N . LEU B 1 26 ? 13.836 12.219 7.945 1 96.88 26 LEU B N 1
ATOM 1412 C CA . LEU B 1 26 ? 13.594 10.844 7.52 1 96.88 26 LEU B CA 1
ATOM 1413 C C . LEU B 1 26 ? 12.156 10.43 7.809 1 96.88 26 LEU B C 1
ATOM 1415 O O . LEU B 1 26 ? 11.844 9.234 7.848 1 96.88 26 LEU B O 1
ATOM 1419 N N . VAL B 1 27 ? 11.273 11.445 7.984 1 95.81 27 VAL B N 1
ATOM 1420 C CA . VAL B 1 27 ? 9.906 11.109 8.359 1 95.81 27 VAL B CA 1
ATOM 1421 C C . VAL B 1 27 ? 9.086 10.812 7.109 1 95.81 27 VAL B C 1
ATOM 1423 O O . VAL B 1 27 ? 7.934 10.391 7.203 1 95.81 27 VAL B O 1
ATOM 1426 N N . THR B 1 28 ? 9.609 11.125 5.895 1 95.94 28 THR B N 1
ATOM 1427 C CA . THR B 1 28 ? 9.039 10.742 4.605 1 95.94 28 THR B CA 1
ATOM 1428 C C . THR B 1 28 ? 10.039 9.906 3.801 1 95.94 28 THR B C 1
ATOM 1430 O O . THR B 1 28 ? 11.25 10.016 4.004 1 95.94 28 THR B O 1
ATOM 1433 N N . PHE B 1 29 ? 9.555 9.172 2.926 1 96.88 29 PHE B N 1
ATOM 1434 C CA . PHE B 1 29 ? 10.391 8.25 2.164 1 96.88 29 PHE B CA 1
ATOM 1435 C C . PHE B 1 29 ? 10.859 8.898 0.867 1 96.88 29 PHE B C 1
ATOM 1437 O O . PHE B 1 29 ? 11.797 8.406 0.231 1 96.88 29 PHE B O 1
ATOM 1444 N N . THR B 1 30 ? 10.227 9.961 0.467 1 97 30 THR B N 1
ATOM 1445 C CA . THR B 1 30 ? 10.523 10.547 -0.832 1 97 30 THR B CA 1
ATOM 1446 C C . THR B 1 30 ? 11.672 11.547 -0.721 1 97 30 THR B C 1
ATOM 1448 O O . THR B 1 30 ? 11.883 12.148 0.337 1 97 30 THR B O 1
ATOM 1451 N N . THR B 1 31 ? 12.453 11.664 -1.799 1 97.06 31 THR B N 1
ATOM 1452 C CA . THR B 1 31 ? 13.492 12.68 -1.925 1 97.06 31 THR B CA 1
ATOM 1453 C C . THR B 1 31 ? 13.094 13.734 -2.957 1 97.06 31 THR B C 1
ATOM 1455 O O . THR B 1 31 ? 13.844 14.68 -3.211 1 97.06 31 THR B O 1
ATOM 1458 N N . GLU B 1 32 ? 11.906 13.531 -3.52 1 97.69 32 GLU B N 1
ATOM 1459 C CA . GLU B 1 32 ? 11.43 14.445 -4.555 1 97.69 32 GLU B CA 1
ATOM 1460 C C . GLU B 1 32 ? 10.664 15.617 -3.945 1 97.69 32 GLU B C 1
ATOM 1462 O O . GLU B 1 32 ? 9.609 15.438 -3.344 1 97.69 32 GLU B O 1
ATOM 1467 N N . LEU B 1 33 ? 11.188 16.766 -4.195 1 98.19 33 LEU B N 1
ATOM 1468 C CA . LEU B 1 33 ? 10.539 17.953 -3.65 1 98.19 33 LEU B CA 1
ATOM 1469 C C . LEU B 1 33 ? 9.234 18.234 -4.375 1 98.19 33 LEU B C 1
ATOM 1471 O O . LEU B 1 33 ? 9.102 17.938 -5.566 1 98.19 33 LEU B O 1
ATOM 1475 N N . ARG B 1 34 ? 8.328 18.828 -3.648 1 98.38 34 ARG B N 1
ATOM 1476 C CA . ARG B 1 34 ? 7.031 19.172 -4.211 1 98.38 34 ARG B CA 1
ATOM 1477 C C . ARG B 1 34 ? 7.07 20.547 -4.863 1 98.38 34 ARG B C 1
ATOM 1479 O O . ARG B 1 34 ? 7.551 21.516 -4.258 1 98.38 34 ARG B O 1
ATOM 1486 N N . ARG B 1 35 ? 6.559 20.562 -6.055 1 98.56 35 ARG B N 1
ATOM 1487 C CA . ARG B 1 35 ? 6.352 21.844 -6.723 1 98.56 35 ARG B CA 1
ATOM 1488 C C . ARG B 1 35 ? 4.961 22.391 -6.426 1 98.56 35 ARG B C 1
ATOM 1490 O O . ARG B 1 35 ? 3.986 21.641 -6.367 1 98.56 35 ARG B O 1
ATOM 1497 N N . PRO B 1 36 ? 4.887 23.688 -6.223 1 98.75 36 PRO B N 1
ATOM 1498 C CA . PRO B 1 36 ? 3.582 24.281 -5.926 1 98.75 36 PRO B CA 1
ATOM 1499 C C . PRO B 1 36 ? 2.514 23.906 -6.949 1 98.75 36 PRO B C 1
ATOM 1501 O O . PRO B 1 36 ? 1.356 23.688 -6.586 1 98.75 36 PRO B O 1
ATOM 1504 N N . GLU B 1 37 ? 2.846 23.828 -8.18 1 98.56 37 GLU B N 1
ATOM 1505 C CA . GLU B 1 37 ? 1.885 23.469 -9.219 1 98.56 37 GLU B CA 1
ATOM 1506 C C . GLU B 1 37 ? 1.34 22.062 -9.008 1 98.56 37 GLU B C 1
ATOM 1508 O O . GLU B 1 37 ? 0.152 21.812 -9.219 1 98.56 37 GLU B O 1
ATOM 1513 N N . ALA B 1 38 ? 2.199 21.156 -8.711 1 98.31 38 ALA B N 1
ATOM 1514 C CA . ALA B 1 38 ? 1.77 19.797 -8.414 1 98.31 38 ALA B CA 1
ATOM 1515 C C . ALA B 1 38 ? 0.848 19.766 -7.199 1 98.31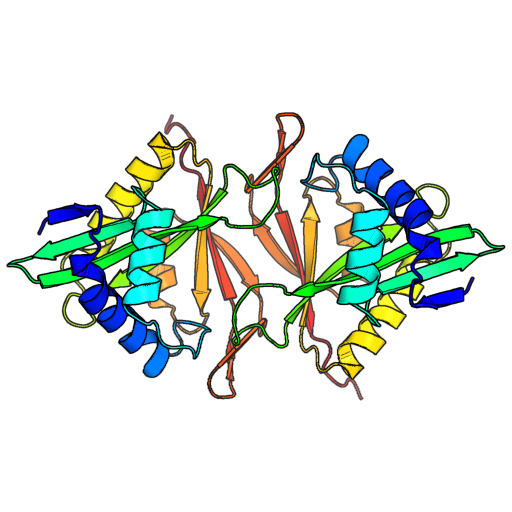 38 ALA B C 1
ATOM 1517 O O . ALA B 1 38 ? -0.153 19.047 -7.188 1 98.31 38 ALA B O 1
ATOM 1518 N N . VAL B 1 39 ? 1.228 20.594 -6.195 1 98.75 39 VAL B N 1
ATOM 1519 C CA . VAL B 1 39 ? 0.41 20.672 -4.988 1 98.75 39 VAL B CA 1
ATOM 1520 C C . VAL B 1 39 ? -0.968 21.234 -5.336 1 98.75 39 VAL B C 1
ATOM 1522 O O . VAL B 1 39 ? -1.988 20.719 -4.867 1 98.75 39 VAL B O 1
ATOM 1525 N N . ALA B 1 40 ? -1.013 22.25 -6.129 1 98.75 40 ALA B N 1
ATOM 1526 C CA . ALA B 1 40 ? -2.287 22.812 -6.562 1 98.75 40 ALA B CA 1
ATOM 1527 C C . ALA B 1 40 ? -3.143 21.766 -7.266 1 98.75 40 ALA B C 1
ATOM 1529 O O . ALA B 1 40 ? -4.359 21.703 -7.059 1 98.75 40 ALA B O 1
ATOM 1530 N N . GLY B 1 41 ? -2.539 20.984 -8.125 1 98.56 41 GLY B N 1
ATOM 1531 C CA . GLY B 1 41 ? -3.242 19.875 -8.758 1 98.56 41 GLY B CA 1
ATOM 1532 C C . GLY B 1 41 ? -3.799 18.875 -7.77 1 98.56 41 GLY B C 1
ATOM 1533 O O . GLY B 1 41 ? -4.93 18.406 -7.914 1 98.56 41 GLY B O 1
ATOM 1534 N N . ASP B 1 42 ? -2.973 18.562 -6.801 1 98.38 42 ASP B N 1
ATOM 1535 C CA . ASP B 1 42 ? -3.412 17.625 -5.762 1 98.38 42 ASP B CA 1
ATOM 1536 C C . ASP B 1 42 ? -4.617 18.188 -5.004 1 98.38 42 ASP B C 1
ATOM 1538 O O . ASP B 1 42 ? -5.551 17.453 -4.688 1 98.38 42 ASP B O 1
ATOM 1542 N N . ILE B 1 43 ? -4.516 19.484 -4.617 1 98.75 43 ILE B N 1
ATOM 1543 C CA . ILE B 1 43 ? -5.605 20.141 -3.904 1 98.75 43 ILE B CA 1
ATOM 1544 C C . ILE B 1 43 ? -6.906 20 -4.695 1 98.75 43 ILE B C 1
ATOM 1546 O O . ILE B 1 43 ? -7.934 19.609 -4.137 1 98.75 43 ILE B O 1
ATOM 1550 N N . ALA B 1 44 ? -6.867 20.25 -5.965 1 98.44 44 ALA B N 1
ATOM 1551 C CA . ALA B 1 44 ? -8.047 20.156 -6.824 1 98.44 44 ALA B CA 1
ATOM 1552 C C . ALA B 1 44 ? -8.547 18.719 -6.914 1 98.44 44 ALA B C 1
ATOM 1554 O O . ALA B 1 44 ? -9.75 18.469 -6.832 1 98.44 44 ALA B O 1
ATOM 1555 N N . ALA B 1 45 ? -7.672 17.812 -7.02 1 98 45 ALA B N 1
ATOM 1556 C CA . ALA B 1 45 ? -8.016 16.406 -7.23 1 98 45 ALA B CA 1
ATOM 1557 C C . ALA B 1 45 ? -8.602 15.789 -5.965 1 98 45 ALA B C 1
ATOM 1559 O O . ALA B 1 45 ? -9.383 14.844 -6.035 1 98 45 ALA B O 1
ATOM 1560 N N . ARG B 1 46 ? -8.281 16.312 -4.852 1 97.81 46 ARG B N 1
ATOM 1561 C CA . ARG B 1 46 ? -8.641 15.656 -3.602 1 97.81 46 ARG B CA 1
ATOM 1562 C C . ARG B 1 46 ? -9.633 16.484 -2.807 1 97.81 46 ARG B C 1
ATOM 1564 O O . ARG B 1 46 ? -9.914 16.188 -1.645 1 97.81 46 ARG B O 1
ATOM 1571 N N . ALA B 1 47 ? -10.102 17.562 -3.326 1 95 47 ALA B N 1
ATOM 1572 C CA . ALA B 1 47 ? -11.156 18.328 -2.676 1 95 47 ALA B CA 1
ATOM 1573 C C . ALA B 1 47 ? -12.391 17.469 -2.42 1 95 47 ALA B C 1
ATOM 1575 O O . ALA B 1 47 ? -12.797 16.688 -3.283 1 95 47 ALA B O 1
ATOM 1576 N N . PRO B 1 48 ? -12.938 17.656 -1.225 1 95.62 48 PRO B N 1
ATOM 1577 C CA . PRO B 1 48 ? -12.695 18.609 -0.139 1 95.62 48 PRO B CA 1
ATOM 1578 C C . PRO B 1 48 ? -11.75 18.047 0.929 1 95.62 48 PRO B C 1
ATOM 1580 O O . PRO B 1 48 ? -11.602 18.656 1.997 1 95.62 48 PRO B O 1
ATOM 1583 N N . ALA B 1 49 ? -11.164 16.891 0.637 1 97.69 49 ALA B N 1
ATOM 1584 C CA . ALA B 1 49 ? -10.359 16.188 1.634 1 97.69 49 ALA B CA 1
ATOM 1585 C C . ALA B 1 49 ? -8.93 16.703 1.654 1 97.69 49 ALA B C 1
ATOM 1587 O O . ALA B 1 49 ? -7.98 15.938 1.768 1 97.69 49 ALA B O 1
ATOM 1588 N N . TYR B 1 50 ? -8.703 17.891 1.353 1 98.88 50 TYR B N 1
ATOM 1589 C CA . TYR B 1 50 ? -7.453 18.625 1.514 1 98.88 50 TYR B CA 1
ATOM 1590 C C . TYR B 1 50 ? -7.645 19.859 2.395 1 98.88 50 TYR B C 1
ATOM 1592 O O . TYR B 1 50 ? -8.219 20.859 1.96 1 98.88 50 TYR B O 1
ATOM 1600 N N . LEU B 1 51 ? -7.133 19.734 3.594 1 98.88 51 LEU B N 1
ATOM 1601 C CA . LEU B 1 51 ? -7.426 20.75 4.609 1 98.88 51 LEU B CA 1
ATOM 1602 C C . LEU B 1 51 ? -6.152 21.453 5.047 1 98.88 51 LEU B C 1
ATOM 1604 O O . LEU B 1 51 ? -5.07 20.859 5.047 1 98.88 51 LEU B O 1
ATOM 1608 N N . VAL B 1 52 ? -6.305 22.719 5.457 1 98.81 52 VAL B N 1
ATOM 1609 C CA . VAL B 1 52 ? -5.211 23.469 6.07 1 98.81 52 VAL B CA 1
ATOM 1610 C C . VAL B 1 52 ? -5.664 24.031 7.41 1 98.81 52 VAL B C 1
ATOM 1612 O O . VAL B 1 52 ? -6.852 24.312 7.609 1 98.81 52 VAL B O 1
ATOM 1615 N N . ALA B 1 53 ? -4.766 24.094 8.328 1 98.69 53 ALA B N 1
ATOM 1616 C CA . ALA B 1 53 ? -4.906 24.906 9.531 1 98.69 53 ALA B CA 1
ATOM 1617 C C . ALA B 1 53 ? -4.285 26.281 9.344 1 98.69 53 ALA B C 1
ATOM 1619 O O . ALA B 1 53 ? -3.133 26.391 8.914 1 98.69 53 ALA B O 1
ATOM 1620 N N . GLU B 1 54 ? -5.051 27.297 9.617 1 97.88 54 GLU B N 1
ATOM 1621 C CA . GLU B 1 54 ? -4.582 28.672 9.414 1 97.88 54 GLU B CA 1
ATOM 1622 C C . GLU B 1 54 ? -4.711 29.484 10.703 1 97.88 54 GLU B C 1
ATOM 1624 O O . GLU B 1 54 ? -5.715 29.391 11.406 1 97.88 54 GLU B O 1
ATOM 1629 N N . ALA B 1 55 ? -3.658 30.203 11.031 1 95.56 55 ALA B N 1
ATOM 1630 C CA . ALA B 1 55 ? -3.682 31.172 12.117 1 95.56 55 ALA B CA 1
ATOM 1631 C C . ALA B 1 55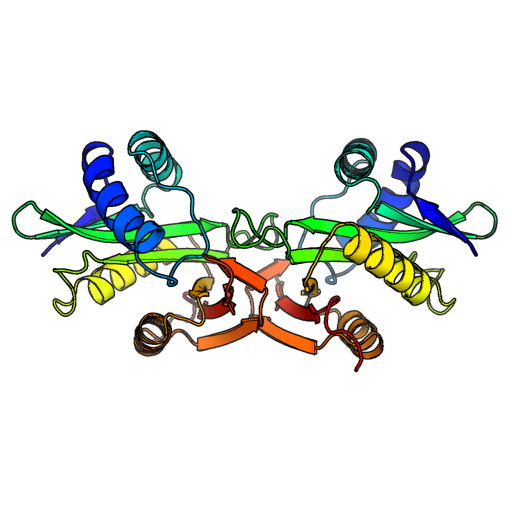 ? -2.973 32.469 11.711 1 95.56 55 ALA B C 1
ATOM 1633 O O . ALA B 1 55 ? -1.827 32.438 11.25 1 95.56 55 ALA B O 1
ATOM 1634 N N . ALA B 1 56 ? -3.703 33.594 11.922 1 92.81 56 ALA B N 1
ATOM 1635 C CA . ALA B 1 56 ? -3.145 34.906 11.648 1 92.81 56 ALA B CA 1
ATOM 1636 C C . ALA B 1 56 ? -2.584 35 10.234 1 92.81 56 ALA B C 1
ATOM 1638 O O . ALA B 1 56 ? -1.465 35.469 10.031 1 92.81 56 ALA B O 1
ATOM 1639 N N . GLY B 1 57 ? -3.203 34.312 9.273 1 91.62 57 GLY B N 1
ATOM 1640 C CA . GLY B 1 57 ? -2.854 34.375 7.867 1 91.62 57 GLY B CA 1
ATOM 1641 C C . GLY B 1 57 ? -1.768 33.406 7.461 1 91.62 57 GLY B C 1
ATOM 1642 O O . GLY B 1 57 ? -1.414 33.312 6.285 1 91.62 57 GLY B O 1
ATOM 1643 N N . ALA B 1 58 ? -1.279 32.656 8.422 1 95 58 ALA B N 1
ATOM 1644 C CA . ALA B 1 58 ? -0.224 31.688 8.141 1 95 58 ALA B CA 1
ATOM 1645 C C . ALA B 1 58 ? -0.771 30.266 8.141 1 95 58 ALA B C 1
ATOM 1647 O O . ALA B 1 58 ? -1.617 29.922 8.969 1 95 58 ALA B O 1
ATOM 1648 N N . ILE B 1 59 ? -0.283 29.5 7.164 1 97.62 59 ILE B N 1
ATOM 1649 C CA . ILE B 1 59 ? -0.628 28.078 7.152 1 97.62 59 ILE B CA 1
ATOM 1650 C C . ILE B 1 59 ? 0.236 27.344 8.164 1 97.62 59 ILE B C 1
ATOM 1652 O O . ILE B 1 59 ? 1.464 27.328 8.055 1 97.62 59 ILE B O 1
ATOM 1656 N N . LEU B 1 60 ? -0.415 26.672 9.102 1 97.94 60 LEU B N 1
ATOM 1657 C CA . LEU B 1 60 ? 0.274 25.984 10.188 1 97.94 60 LEU B CA 1
ATOM 1658 C C . LEU B 1 60 ? 0.518 24.516 9.852 1 97.94 60 LEU B C 1
ATOM 1660 O O . LEU B 1 60 ? 1.334 23.859 10.492 1 97.94 60 LEU B O 1
ATOM 1664 N N . GLY B 1 61 ? -0.21 23.969 8.914 1 98.5 61 GLY B N 1
ATOM 1665 C CA . GLY B 1 61 ? -0.147 22.578 8.508 1 98.5 61 GLY B CA 1
ATOM 1666 C C . GLY B 1 61 ? -1.275 22.172 7.578 1 98.5 61 GLY B C 1
ATOM 1667 O O . GLY B 1 61 ? -2.113 23 7.215 1 98.5 61 GLY B O 1
ATOM 1668 N N . PHE B 1 62 ? -1.211 20.953 7.176 1 98.81 62 PHE B N 1
ATOM 1669 C CA . PHE B 1 62 ? -2.248 20.453 6.285 1 98.81 62 PHE B CA 1
ATOM 1670 C C . PHE B 1 62 ? -2.461 18.953 6.488 1 98.81 62 PHE B C 1
ATOM 1672 O O . PHE B 1 62 ? -1.605 18.266 7.055 1 98.81 62 PHE B O 1
ATOM 1679 N N . ALA B 1 63 ? -3.592 18.453 6.117 1 98.88 63 ALA B N 1
ATOM 1680 C CA . ALA B 1 63 ? -3.963 17.031 6.102 1 98.88 63 ALA B CA 1
ATOM 1681 C C . ALA B 1 63 ? -4.781 16.703 4.859 1 98.88 63 ALA B C 1
ATOM 1683 O O . ALA B 1 63 ? -5.59 17.516 4.398 1 98.88 63 ALA B O 1
ATOM 1684 N N . THR B 1 64 ? -4.578 15.617 4.32 1 98.88 64 THR B N 1
ATOM 1685 C CA . THR B 1 64 ? -5.301 15.141 3.145 1 98.88 64 THR B CA 1
ATOM 1686 C C . THR B 1 64 ? -5.27 13.617 3.074 1 98.88 64 THR B C 1
ATOM 1688 O O . THR B 1 64 ? -4.633 12.961 3.906 1 98.88 64 THR B O 1
ATOM 1691 N N . TYR B 1 65 ? -6.047 13.047 2.219 1 98.69 65 TYR B N 1
ATOM 1692 C CA . TYR B 1 65 ? -5.945 11.609 1.987 1 98.69 65 TYR B CA 1
ATOM 1693 C C . TYR B 1 65 ? -6.219 11.273 0.526 1 98.69 65 TYR B C 1
ATOM 1695 O O . TYR B 1 65 ? -6.742 12.102 -0.222 1 98.69 65 TYR B O 1
ATOM 1703 N N . GLY B 1 66 ? -5.738 10.18 0.125 1 98 66 GLY B N 1
ATOM 1704 C CA . GLY B 1 66 ? -6 9.555 -1.164 1 98 66 GLY B CA 1
ATOM 1705 C C . GLY B 1 66 ? -6.211 8.055 -1.07 1 98 66 GLY B C 1
ATOM 1706 O O . GLY B 1 66 ? -6.383 7.516 0.024 1 98 66 GLY B O 1
ATOM 1707 N N . PRO B 1 67 ? -6.242 7.426 -2.223 1 97.5 67 PRO B N 1
ATOM 1708 C CA . PRO B 1 67 ? -6.461 5.977 -2.195 1 97.5 67 PRO B CA 1
ATOM 1709 C C . PRO B 1 67 ? -5.379 5.23 -1.423 1 97.5 67 PRO B C 1
ATOM 1711 O O . PRO B 1 67 ? -4.199 5.59 -1.5 1 97.5 67 PRO B O 1
ATOM 1714 N N . PHE B 1 68 ? -5.777 4.273 -0.608 1 98.38 68 PHE B N 1
ATOM 1715 C CA . PHE B 1 68 ? -4.852 3.406 0.113 1 98.38 68 PHE B CA 1
ATOM 1716 C C . PHE B 1 68 ? -4.164 2.436 -0.84 1 98.38 68 PHE B C 1
ATOM 1718 O O . PHE B 1 68 ? -2.945 2.268 -0.791 1 98.38 68 PHE B O 1
ATOM 1725 N N . ARG B 1 69 ? -4.914 1.851 -1.653 1 98 69 ARG B N 1
ATOM 1726 C CA . ARG B 1 69 ? -4.531 0.916 -2.707 1 98 69 ARG B CA 1
ATOM 1727 C C . ARG B 1 69 ? -5.488 1.001 -3.889 1 98 69 ARG B C 1
ATOM 1729 O O . ARG B 1 69 ? -6.598 1.522 -3.76 1 98 69 ARG B O 1
ATOM 1736 N N . ALA B 1 70 ? -5.004 0.482 -4.992 1 95.44 70 ALA B N 1
ATOM 1737 C CA . ALA B 1 70 ? -5.832 0.521 -6.195 1 95.44 70 ALA B CA 1
ATOM 1738 C C . ALA B 1 70 ? -6.883 -0.584 -6.172 1 95.44 70 ALA B C 1
ATOM 1740 O O . ALA B 1 70 ? -6.707 -1.604 -5.5 1 95.44 70 ALA B O 1
ATOM 1741 N N . GLY B 1 71 ? -7.949 -0.337 -6.922 1 95.56 71 GLY B N 1
ATOM 1742 C CA . GLY B 1 71 ? -8.953 -1.359 -7.152 1 95.56 71 GLY B CA 1
ATOM 1743 C C . GLY B 1 71 ? -10.234 -1.128 -6.367 1 95.56 71 GLY B C 1
ATOM 1744 O O . GLY B 1 71 ? -10.219 -0.458 -5.336 1 95.56 71 GLY B O 1
ATOM 1745 N N . PRO B 1 72 ? -11.289 -1.727 -6.816 1 96.31 72 PRO B N 1
ATOM 1746 C CA . PRO B 1 72 ? -12.602 -1.489 -6.199 1 96.31 72 PRO B CA 1
ATOM 1747 C C . PRO B 1 72 ? -12.703 -2.064 -4.789 1 96.31 72 PRO B C 1
ATOM 1749 O O . PRO B 1 72 ? -13.508 -1.593 -3.982 1 96.31 72 PRO B O 1
ATOM 1752 N N . GLY B 1 73 ? -11.922 -3.012 -4.488 1 97.38 73 GLY B N 1
ATOM 1753 C CA . GLY B 1 73 ? -11.961 -3.645 -3.182 1 97.38 73 GLY B CA 1
ATOM 1754 C C . GLY B 1 73 ? -11.562 -2.709 -2.055 1 97.38 73 GLY B C 1
ATOM 1755 O O . GLY B 1 73 ? -11.969 -2.906 -0.906 1 97.38 73 GLY B O 1
ATOM 1756 N N . TYR B 1 74 ? -10.82 -1.685 -2.383 1 98.25 74 TYR B N 1
ATOM 1757 C CA . TYR B 1 74 ? -10.312 -0.762 -1.373 1 98.25 74 TYR B CA 1
ATOM 1758 C C . TYR B 1 74 ? -11.031 0.579 -1.448 1 98.25 74 TYR B C 1
ATOM 1760 O O . TYR B 1 74 ? -10.523 1.589 -0.95 1 98.25 74 TYR B O 1
ATOM 1768 N N . ALA B 1 75 ? -12.195 0.663 -2.076 1 97.25 75 ALA B N 1
ATOM 1769 C CA . ALA B 1 75 ? -12.898 1.898 -2.395 1 97.25 75 ALA B CA 1
ATOM 1770 C C . ALA B 1 75 ? -13.25 2.672 -1.126 1 97.25 75 ALA B C 1
ATOM 1772 O O . ALA B 1 75 ? -13.375 3.898 -1.154 1 97.25 75 ALA B O 1
ATOM 1773 N N . CYS B 1 76 ? -13.328 2.016 0.013 1 97.75 76 CYS B N 1
ATOM 1774 C CA . CYS B 1 76 ? -13.773 2.674 1.238 1 97.75 76 CYS B CA 1
ATOM 1775 C C . CYS B 1 76 ? -12.602 2.867 2.201 1 97.75 76 CYS B C 1
ATOM 1777 O O . CYS B 1 76 ? -12.812 3.156 3.381 1 97.75 76 CYS B O 1
ATOM 1779 N N . THR B 1 77 ? -11.406 2.652 1.753 1 98.56 77 THR B N 1
ATOM 1780 C CA . THR B 1 77 ? -10.203 2.814 2.566 1 98.56 77 THR B CA 1
ATOM 1781 C C . THR B 1 77 ? -9.297 3.9 1.986 1 98.56 77 THR B C 1
ATOM 1783 O O . THR B 1 77 ? -9.039 3.92 0.781 1 98.56 77 THR B O 1
ATOM 1786 N N . ARG B 1 78 ? -8.867 4.844 2.826 1 98.75 78 ARG B N 1
ATOM 1787 C CA . ARG B 1 78 ? -7.98 5.93 2.412 1 98.75 78 ARG B CA 1
ATOM 1788 C C . ARG B 1 78 ? -6.703 5.941 3.244 1 98.75 78 ARG B C 1
ATOM 1790 O O . ARG B 1 78 ? -6.684 5.445 4.371 1 98.75 78 ARG B O 1
ATOM 1797 N N . GLU B 1 79 ? -5.645 6.398 2.672 1 98.75 79 GLU B N 1
ATOM 1798 C CA . GLU B 1 79 ? -4.398 6.695 3.373 1 98.75 79 GLU B CA 1
ATOM 1799 C C . GLU B 1 79 ? -4.176 8.203 3.49 1 98.75 79 GLU B C 1
ATOM 1801 O O . GLU B 1 79 ? -4.207 8.922 2.486 1 98.75 79 GLU B O 1
ATOM 1806 N N . HIS B 1 80 ? -3.99 8.664 4.703 1 98.75 80 HIS B N 1
ATOM 1807 C CA . HIS B 1 80 ? -3.9 10.102 4.891 1 98.75 80 HIS B CA 1
ATOM 1808 C C . HIS B 1 80 ? -2.471 10.531 5.211 1 98.75 80 HIS B C 1
ATOM 1810 O O . HIS B 1 80 ? -1.627 9.688 5.535 1 98.75 80 HIS B O 1
ATOM 1816 N N . SER B 1 81 ? -2.213 11.773 5.02 1 98.12 81 SER B N 1
ATOM 1817 C CA . SER B 1 81 ? -0.999 12.477 5.422 1 98.12 81 SER B CA 1
ATOM 1818 C C . SER B 1 81 ? -1.327 13.7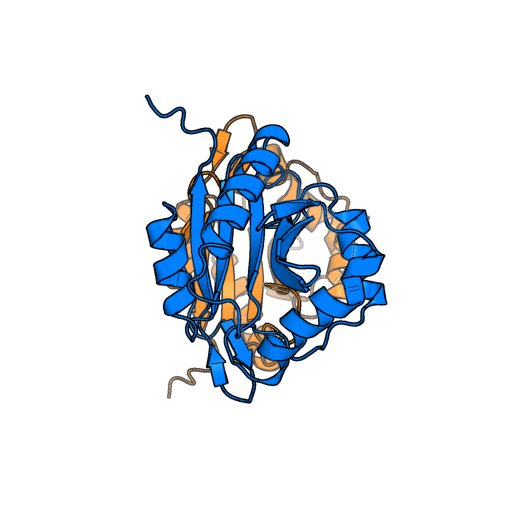42 6.219 1 98.12 81 SER B C 1
ATOM 1820 O O . SER B 1 81 ? -2.363 14.367 5.992 1 98.12 81 SER B O 1
ATOM 1822 N N . ILE B 1 82 ? -0.495 14.031 7.125 1 98.5 82 ILE B N 1
ATOM 1823 C CA . ILE B 1 82 ? -0.596 15.273 7.895 1 98.5 82 ILE B CA 1
ATOM 1824 C C . ILE B 1 82 ? 0.802 15.805 8.195 1 98.5 82 ILE B C 1
ATOM 1826 O O . ILE B 1 82 ? 1.674 15.055 8.648 1 98.5 82 ILE B O 1
ATOM 1830 N N . LEU B 1 83 ? 1.02 17.016 7.871 1 98.31 83 LEU B N 1
ATOM 1831 C CA . LEU B 1 83 ? 2.27 17.703 8.18 1 98.31 83 LEU B CA 1
ATOM 1832 C C . LEU B 1 83 ? 2 19.078 8.789 1 98.31 83 LEU B C 1
ATOM 1834 O O . LEU B 1 83 ? 1.104 19.797 8.344 1 98.31 83 LEU B O 1
ATOM 1838 N N . LEU B 1 84 ? 2.695 19.359 9.82 1 97.94 84 LEU B N 1
ATOM 1839 C CA . LEU B 1 84 ? 2.609 20.656 10.469 1 97.94 84 LEU B CA 1
ATOM 1840 C C . LEU B 1 84 ? 3.887 21.453 10.25 1 97.94 84 LEU B C 1
ATOM 1842 O O . LEU B 1 84 ? 4.98 20.891 10.188 1 97.94 84 LEU B O 1
ATOM 1846 N N . ASP B 1 85 ? 3.682 22.75 10.117 1 96.75 85 ASP B N 1
ATOM 1847 C CA . ASP B 1 85 ? 4.863 23.609 10.148 1 96.75 85 ASP B CA 1
ATOM 1848 C C . ASP B 1 85 ? 5.691 23.344 11.406 1 96.75 85 ASP B C 1
ATOM 1850 O O . ASP B 1 85 ? 5.148 23.266 12.508 1 96.75 85 ASP B O 1
ATOM 1854 N N . PRO B 1 86 ? 6.957 23.125 11.258 1 91.38 86 PRO B N 1
ATOM 1855 C CA . PRO B 1 86 ? 7.793 22.844 12.422 1 91.38 86 PRO B CA 1
ATOM 1856 C C . PRO B 1 86 ? 7.652 23.891 13.523 1 91.38 86 PRO B C 1
ATOM 1858 O O . PRO B 1 86 ? 7.805 23.578 14.703 1 91.38 86 PRO B O 1
ATOM 1861 N N . GLY B 1 87 ? 7.363 25.062 13.172 1 89.75 87 GLY B N 1
ATOM 1862 C CA . GLY B 1 87 ? 7.199 26.125 14.141 1 89.75 87 GLY B CA 1
ATOM 1863 C C . GLY B 1 87 ? 5.816 26.172 14.766 1 89.75 87 GLY B C 1
ATOM 1864 O O . GLY B 1 87 ? 5.559 26.953 15.672 1 89.75 87 GLY B O 1
ATOM 1865 N N . ALA B 1 88 ? 4.945 25.391 14.359 1 86.31 88 ALA B N 1
ATOM 1866 C CA . ALA B 1 88 ? 3.553 25.438 14.805 1 86.31 88 ALA B CA 1
ATOM 1867 C C . ALA B 1 88 ? 3.191 24.188 15.602 1 86.31 88 ALA B C 1
ATOM 1869 O O . ALA B 1 88 ? 2.014 23.906 15.844 1 86.31 88 ALA B O 1
ATOM 1870 N N . ARG B 1 89 ? 4.164 23.484 16.047 1 82.19 89 ARG B N 1
ATOM 1871 C CA . ARG B 1 89 ? 3.891 22.25 16.797 1 82.19 89 ARG B CA 1
ATOM 1872 C C . ARG B 1 89 ? 3.459 22.578 18.219 1 82.19 89 ARG B C 1
ATOM 1874 O O . ARG B 1 89 ? 3.885 23.578 18.797 1 82.19 89 ARG B O 1
ATOM 1881 N N . GLY B 1 90 ? 2.557 21.781 18.719 1 83.12 90 GLY B N 1
ATOM 1882 C CA . GLY B 1 90 ? 2.117 21.922 20.094 1 83.12 90 GLY B CA 1
ATOM 1883 C C . GLY B 1 90 ? 1.021 22.953 20.281 1 83.12 90 GLY B C 1
ATOM 1884 O O . GLY B 1 90 ? 0.727 23.359 21.406 1 83.12 90 GLY B O 1
ATOM 1885 N N . GLN B 1 91 ? 0.342 23.359 19.203 1 87 91 GLN B N 1
ATOM 1886 C CA . GLN B 1 91 ? -0.684 24.391 19.25 1 87 91 GLN B CA 1
ATOM 1887 C C . GLN B 1 91 ? -2.07 23.812 19 1 87 91 GLN B C 1
ATOM 1889 O O . GLN B 1 91 ? -3.043 24.547 18.844 1 87 91 GLN B O 1
ATOM 1894 N N . GLY B 1 92 ? -2.125 22.469 18.875 1 94.44 92 GLY B N 1
ATOM 1895 C CA . GLY B 1 92 ? -3.412 21.812 18.719 1 94.44 92 GLY B CA 1
ATOM 1896 C C . GLY B 1 92 ? -3.848 21.688 17.266 1 94.44 92 GLY B C 1
ATOM 1897 O O . GLY B 1 92 ? -4.91 21.141 16.969 1 94.44 92 GLY B O 1
ATOM 1898 N N . ALA B 1 93 ? -3.049 22.172 16.297 1 96.88 93 ALA B N 1
ATOM 1899 C CA . ALA B 1 93 ? -3.4 22.172 14.883 1 96.88 93 ALA B CA 1
ATOM 1900 C C . ALA B 1 93 ? -3.549 20.75 14.352 1 96.88 93 ALA B C 1
ATOM 1902 O O . ALA B 1 93 ? -4.445 20.469 13.555 1 96.88 93 ALA B O 1
ATOM 1903 N N . GLY B 1 94 ? -2.691 19.859 14.797 1 97.88 94 GLY B N 1
ATOM 1904 C CA . GLY B 1 94 ? -2.744 18.469 14.344 1 97.88 94 GLY B CA 1
ATOM 1905 C C . GLY B 1 94 ? -4.055 17.781 14.672 1 97.88 94 GLY B C 1
ATOM 1906 O O . GLY B 1 94 ? -4.703 17.219 13.789 1 97.88 94 GLY B O 1
ATOM 1907 N N . ARG B 1 95 ? -4.43 17.891 15.898 1 97.69 95 ARG B N 1
ATOM 1908 C CA . ARG B 1 95 ? -5.676 17.281 16.344 1 97.69 95 ARG B CA 1
ATOM 1909 C C . ARG B 1 95 ? -6.875 17.891 15.625 1 97.69 95 ARG B C 1
ATOM 1911 O O . ARG B 1 95 ? -7.789 17.188 15.211 1 97.69 95 ARG B O 1
ATOM 1918 N N . ALA B 1 96 ? -6.863 19.172 15.5 1 98.12 96 ALA B N 1
ATOM 1919 C CA . ALA B 1 96 ? -7.957 19.875 14.828 1 98.12 96 ALA B CA 1
ATOM 1920 C C . ALA B 1 96 ? -8.062 19.438 13.367 1 98.12 96 ALA B C 1
ATOM 1922 O O . ALA B 1 96 ? -9.156 19.203 12.859 1 98.12 96 ALA B O 1
ATOM 1923 N N . LEU B 1 97 ? -6.926 19.359 12.648 1 98.62 97 LEU B N 1
ATOM 1924 C CA . LEU B 1 97 ? -6.891 18.922 11.258 1 98.62 97 LEU B CA 1
ATOM 1925 C C . LEU B 1 97 ? -7.449 17.5 11.125 1 98.62 97 LEU B C 1
ATOM 1927 O O . LEU B 1 97 ? -8.305 17.25 10.273 1 98.62 97 LEU B O 1
ATOM 1931 N N . MET B 1 98 ? -7.035 16.641 12 1 98.69 98 MET B N 1
ATOM 1932 C CA . MET B 1 98 ? -7.445 15.234 11.891 1 98.69 98 MET B CA 1
ATOM 1933 C C . MET B 1 98 ? -8.922 15.078 12.227 1 98.69 98 MET B C 1
ATOM 1935 O O . MET B 1 98 ? -9.625 14.273 11.609 1 98.69 98 MET B O 1
ATOM 1939 N N . THR B 1 99 ? -9.375 15.805 13.242 1 98.19 99 THR B N 1
ATOM 1940 C CA . THR B 1 99 ? -10.789 15.773 13.57 1 98.19 99 THR B CA 1
ATOM 1941 C C . THR B 1 99 ? -11.641 16.156 12.359 1 98.19 99 THR B C 1
ATOM 1943 O O . THR B 1 99 ? -12.594 15.453 12.016 1 98.19 99 THR B O 1
ATOM 1946 N N . GLU B 1 100 ? -11.273 17.219 11.727 1 98.56 100 GLU B N 1
ATOM 1947 C CA . GLU B 1 100 ? -12.016 17.672 10.555 1 98.56 100 GLU B CA 1
ATOM 1948 C C . GLU B 1 100 ? -11.844 16.703 9.383 1 98.56 100 GLU B C 1
ATOM 1950 O O . GLU B 1 100 ? -12.797 16.438 8.641 1 98.56 100 GLU B O 1
ATOM 1955 N N . LEU B 1 101 ? -10.648 16.172 9.18 1 98.75 101 LEU B N 1
ATOM 1956 C CA . LEU B 1 101 ? -10.406 15.219 8.086 1 98.75 101 LEU B CA 1
ATOM 1957 C C . LEU B 1 101 ? -11.258 13.969 8.258 1 98.75 101 LEU B C 1
ATOM 1959 O O . LEU B 1 101 ? -11.797 13.445 7.277 1 98.75 101 LEU B O 1
ATOM 1963 N N . GLU B 1 102 ? -11.383 13.508 9.453 1 98.56 102 GLU B N 1
ATOM 1964 C CA . GLU B 1 102 ? -12.219 12.336 9.719 1 98.56 102 GLU B CA 1
ATOM 1965 C C . GLU B 1 102 ? -13.688 12.641 9.453 1 98.56 102 GLU B C 1
ATOM 1967 O O . GLU B 1 102 ? -14.422 11.773 8.961 1 98.56 102 GLU B O 1
ATOM 1972 N N . ARG B 1 103 ? -14.102 13.828 9.852 1 97.94 103 ARG B N 1
ATOM 1973 C CA . ARG B 1 103 ? -15.469 14.234 9.539 1 97.94 103 ARG B CA 1
ATOM 1974 C C . ARG B 1 103 ? -15.719 14.18 8.039 1 97.94 103 ARG B C 1
ATOM 1976 O O . ARG B 1 103 ? -16.734 13.625 7.594 1 97.94 103 ARG B O 1
ATOM 1983 N N . VAL B 1 104 ? -14.812 14.766 7.234 1 98.19 104 VAL B N 1
ATOM 1984 C CA . VAL B 1 104 ? -14.914 14.758 5.781 1 98.19 104 VAL B CA 1
ATOM 1985 C C . VAL B 1 104 ? -14.914 13.32 5.27 1 98.19 104 VAL B C 1
ATOM 1987 O O . VAL B 1 104 ? -15.719 12.961 4.406 1 98.19 104 VAL B O 1
ATOM 1990 N N . ALA B 1 105 ? -14.055 12.516 5.785 1 98.38 105 ALA B N 1
ATOM 1991 C CA . ALA B 1 105 ? -13.945 11.117 5.387 1 98.38 105 ALA B CA 1
ATOM 1992 C C . ALA B 1 105 ? -15.258 10.375 5.625 1 98.38 105 ALA B C 1
ATOM 1994 O O . ALA B 1 105 ? -15.734 9.648 4.746 1 98.38 105 ALA B O 1
ATOM 1995 N N . ARG B 1 106 ? -15.844 10.547 6.797 1 97.5 106 ARG B N 1
ATOM 1996 C CA . ARG B 1 106 ? -17.125 9.914 7.113 1 97.5 106 ARG B CA 1
ATOM 1997 C C . ARG B 1 106 ? -18.203 10.344 6.129 1 97.5 106 ARG B C 1
ATOM 1999 O O . ARG B 1 106 ? -18.984 9.516 5.645 1 97.5 106 ARG B O 1
ATOM 2006 N N . ALA B 1 107 ? -18.188 11.586 5.883 1 96.88 107 ALA B N 1
ATOM 2007 C CA . ALA B 1 107 ? -19.188 12.125 4.969 1 96.88 107 ALA B CA 1
ATOM 2008 C C . ALA B 1 107 ? -19.031 11.531 3.57 1 96.88 107 ALA B C 1
ATOM 2010 O O . ALA B 1 107 ? -20.016 11.391 2.836 1 96.88 107 ALA B O 1
ATOM 2011 N N . GLU B 1 108 ? -17.812 11.133 3.227 1 96.44 108 GLU B N 1
ATOM 2012 C CA . GLU B 1 108 ? -17.531 10.586 1.904 1 96.44 108 GLU B CA 1
ATOM 2013 C C . GLU B 1 108 ? -17.656 9.062 1.901 1 96.44 108 GLU B C 1
ATOM 2015 O O . GLU B 1 108 ? -17.359 8.414 0.898 1 96.44 108 GLU B O 1
ATOM 2020 N N . GLY B 1 109 ? -17.969 8.484 2.992 1 96.12 109 GLY B N 1
ATOM 2021 C CA . GLY B 1 109 ? -18.219 7.055 3.057 1 96.12 109 GLY B CA 1
ATOM 2022 C C . GLY B 1 109 ? -16.953 6.25 3.305 1 96.12 109 GLY B C 1
ATOM 2023 O O . GLY B 1 109 ? -16.922 5.043 3.064 1 96.12 109 GLY B O 1
ATOM 2024 N N . VAL B 1 110 ? -15.953 6.926 3.734 1 98.12 110 VAL B N 1
ATOM 2025 C CA . VAL B 1 110 ? -14.727 6.215 4.086 1 98.12 110 VAL B CA 1
ATOM 2026 C C . VAL B 1 110 ? -14.961 5.359 5.328 1 98.12 110 VAL B C 1
ATOM 2028 O O . VAL B 1 110 ? -15.508 5.84 6.324 1 98.12 110 VAL B O 1
ATOM 2031 N N . HIS B 1 111 ? -14.531 4.121 5.262 1 98.31 111 HIS B N 1
ATOM 2032 C CA . HIS B 1 111 ? -14.695 3.16 6.344 1 98.31 111 HIS B CA 1
ATOM 2033 C C . HIS B 1 111 ? -13.438 3.068 7.199 1 98.31 111 HIS B C 1
ATOM 2035 O O . HIS B 1 111 ? -13.523 2.992 8.43 1 98.31 111 HIS B O 1
ATOM 2041 N N . VAL B 1 112 ? -12.32 3.131 6.535 1 98.62 112 VAL B N 1
ATOM 2042 C CA . VAL B 1 112 ? -11.047 2.988 7.234 1 98.62 112 VAL B CA 1
ATOM 2043 C C . VAL B 1 112 ? -10.078 4.074 6.773 1 98.62 112 VAL B C 1
ATOM 2045 O O . VAL B 1 112 ? -9.984 4.367 5.582 1 98.62 112 VAL B O 1
ATOM 2048 N N . LEU B 1 113 ? -9.43 4.676 7.68 1 98.81 113 LEU B N 1
ATOM 2049 C CA . LEU B 1 113 ? -8.312 5.586 7.422 1 98.81 113 LEU B CA 1
ATOM 2050 C C . LEU B 1 113 ? -6.992 4.965 7.863 1 98.81 113 LEU B C 1
ATOM 2052 O O . LEU B 1 113 ? -6.887 4.457 8.984 1 98.81 113 LEU B O 1
ATOM 2056 N N . VAL B 1 114 ? -6 4.934 6.996 1 98.94 114 VAL B N 1
ATOM 2057 C CA . VAL B 1 114 ? -4.691 4.352 7.258 1 98.94 114 VAL B CA 1
ATOM 2058 C C . VAL B 1 114 ? -3.625 5.449 7.238 1 98.94 114 VAL B C 1
ATOM 2060 O O . VAL B 1 114 ? -3.721 6.402 6.465 1 98.94 114 VAL B O 1
ATOM 2063 N N . ALA B 1 115 ? -2.662 5.387 8.07 1 98.81 115 ALA B N 1
ATOM 2064 C CA . ALA B 1 115 ? -1.451 6.203 8.055 1 98.81 115 ALA B CA 1
ATOM 2065 C C . ALA B 1 115 ? -0.21 5.344 7.84 1 98.81 115 ALA B C 1
ATOM 2067 O O . ALA B 1 115 ? -0.006 4.352 8.547 1 98.81 115 ALA B O 1
ATOM 2068 N N . GLY B 1 116 ? 0.583 5.605 6.836 1 98.75 116 GLY B N 1
ATOM 2069 C CA . GLY B 1 116 ? 1.921 5.062 6.668 1 98.75 116 GLY B CA 1
ATOM 2070 C C . GLY B 1 116 ? 3.004 5.953 7.25 1 98.75 116 GLY B C 1
ATOM 2071 O O . GLY B 1 116 ? 3.203 7.078 6.785 1 98.75 116 GLY B O 1
ATOM 2072 N N . ILE B 1 117 ? 3.641 5.508 8.234 1 98.75 117 ILE B N 1
ATOM 2073 C CA . ILE B 1 117 ? 4.566 6.324 9.008 1 98.75 117 ILE B CA 1
ATOM 2074 C C . ILE B 1 117 ? 5.965 5.715 8.953 1 98.75 117 ILE B C 1
ATOM 2076 O O . ILE B 1 117 ? 6.129 4.504 9.125 1 98.75 117 ILE B O 1
ATOM 2080 N N . SER B 1 118 ? 6.961 6.586 8.695 1 98.38 118 SER B N 1
ATOM 2081 C CA . SER B 1 118 ? 8.344 6.125 8.773 1 98.38 118 SER B CA 1
ATOM 2082 C C . SER B 1 118 ? 8.695 5.648 10.18 1 98.38 118 SER B C 1
ATOM 2084 O O . SER B 1 118 ? 8.305 6.277 11.164 1 98.38 118 SER B O 1
ATOM 2086 N N . GLY B 1 119 ? 9.422 4.555 10.219 1 97.94 119 GLY B N 1
ATOM 2087 C CA . GLY B 1 119 ? 9.906 4.086 11.508 1 97.94 119 GLY B CA 1
ATOM 2088 C C . GLY B 1 119 ? 10.805 5.09 12.211 1 97.94 119 GLY B C 1
ATOM 2089 O O . GLY B 1 119 ? 11.055 4.973 13.406 1 97.94 119 GLY B O 1
ATOM 2090 N N . ALA B 1 120 ? 11.266 6.07 11.57 1 97.38 120 ALA B N 1
ATOM 2091 C CA . ALA B 1 120 ? 12.125 7.117 12.117 1 97.38 120 ALA B CA 1
ATOM 2092 C C . ALA B 1 120 ? 11.289 8.258 12.703 1 97.38 120 ALA B C 1
ATOM 2094 O O . ALA B 1 120 ? 11.828 9.297 13.078 1 97.38 120 ALA B O 1
ATOM 2095 N N . ASN B 1 121 ? 9.977 8.094 12.742 1 97.12 121 ASN B N 1
ATOM 2096 C CA . ASN B 1 121 ? 9.078 9.133 13.219 1 97.12 121 ASN B CA 1
ATOM 2097 C C . ASN B 1 121 ? 8.195 8.633 14.367 1 97.12 121 ASN B C 1
ATOM 2099 O O . ASN B 1 121 ? 6.973 8.594 14.242 1 97.12 121 ASN B O 1
ATOM 2103 N N . PRO B 1 122 ? 8.82 8.32 15.5 1 96.94 122 PRO B N 1
ATOM 2104 C CA . PRO B 1 122 ? 8.031 7.805 16.609 1 96.94 122 PRO B CA 1
ATOM 2105 C C . PRO B 1 122 ? 6.996 8.812 17.109 1 96.94 122 PRO B C 1
ATOM 2107 O O . PRO B 1 122 ? 5.961 8.422 17.656 1 96.94 122 PRO B O 1
ATOM 2110 N N . GLY B 1 123 ? 7.266 10.07 16.938 1 96.25 123 GLY B N 1
ATOM 2111 C CA . GLY B 1 123 ? 6.305 11.094 17.328 1 96.25 123 GLY B CA 1
ATOM 2112 C C . GLY B 1 123 ? 4.984 10.969 16.578 1 96.25 123 GLY B C 1
ATOM 2113 O O . GLY B 1 123 ? 3.918 11.164 17.172 1 96.25 123 GLY B O 1
ATOM 2114 N N . ALA B 1 124 ? 5.035 10.664 15.289 1 97.75 124 ALA B N 1
ATOM 2115 C CA . ALA B 1 124 ? 3.816 10.492 14.508 1 97.75 124 ALA B CA 1
ATOM 2116 C C . ALA B 1 124 ? 3.031 9.273 14.977 1 97.75 124 ALA B C 1
ATOM 2118 O O . ALA B 1 124 ? 1.798 9.281 14.977 1 97.75 124 ALA B O 1
ATOM 2119 N N . VAL B 1 125 ? 3.707 8.203 15.344 1 98.62 125 VAL B N 1
ATOM 2120 C CA . VAL B 1 125 ? 3.051 7.008 15.859 1 98.62 125 VAL B CA 1
ATOM 2121 C C . VAL B 1 125 ? 2.281 7.352 17.125 1 98.62 125 VAL B C 1
ATOM 2123 O O . VAL B 1 125 ? 1.102 7.012 17.266 1 98.62 125 VAL B O 1
ATOM 2126 N N . ALA B 1 126 ? 2.951 8.039 18.031 1 98.25 126 ALA B N 1
ATOM 2127 C CA . ALA B 1 126 ? 2.322 8.453 19.281 1 98.25 126 ALA B CA 1
ATOM 2128 C C . ALA B 1 126 ? 1.13 9.367 19.031 1 98.25 126 ALA B C 1
ATOM 2130 O O . ALA B 1 126 ? 0.088 9.242 19.672 1 98.25 126 ALA B O 1
ATOM 2131 N N . PHE B 1 127 ? 1.333 10.273 18.141 1 97.94 127 PHE B N 1
ATOM 2132 C CA . PHE B 1 127 ? 0.279 11.203 17.766 1 97.94 127 PHE B CA 1
ATOM 2133 C C . PHE B 1 127 ? -0.966 10.461 17.297 1 97.94 127 PHE B C 1
ATOM 2135 O O . PHE B 1 127 ? -2.072 10.734 17.766 1 97.94 127 PHE B O 1
ATOM 2142 N N . HIS B 1 128 ? -0.818 9.508 16.375 1 98.69 128 HIS B N 1
ATOM 2143 C CA . HIS B 1 128 ? -1.954 8.773 15.828 1 98.69 128 HIS B CA 1
ATOM 2144 C C . HIS B 1 128 ? -2.58 7.859 16.875 1 98.69 128 HIS B C 1
ATOM 2146 O O . HIS B 1 128 ? -3.803 7.711 16.922 1 98.69 128 HIS B O 1
ATOM 2152 N N . ARG B 1 129 ? -1.747 7.266 17.688 1 98.69 129 ARG B N 1
ATOM 2153 C CA . ARG B 1 129 ? -2.277 6.465 18.781 1 98.69 129 ARG B CA 1
ATOM 2154 C C . ARG B 1 129 ? -3.211 7.289 19.672 1 98.69 129 ARG B C 1
ATOM 2156 O O . ARG B 1 129 ? -4.285 6.824 20.047 1 98.69 129 ARG B O 1
ATOM 2163 N N . ALA B 1 130 ? -2.816 8.484 19.969 1 98.06 130 ALA B N 1
ATOM 2164 C CA . ALA B 1 130 ? -3.609 9.383 20.797 1 98.06 130 ALA B CA 1
ATOM 2165 C C . ALA B 1 130 ? -4.938 9.719 20.141 1 98.06 130 ALA B C 1
ATOM 2167 O O . ALA B 1 130 ? -5.895 10.117 20.797 1 98.06 130 ALA B O 1
ATOM 2168 N N . LEU B 1 131 ? -5.031 9.594 18.844 1 97.94 131 LEU B N 1
ATOM 2169 C CA . LEU B 1 131 ? -6.234 9.922 18.094 1 97.94 131 LEU B CA 1
ATOM 2170 C C . LEU B 1 131 ? -7.086 8.672 17.859 1 97.94 131 LEU B C 1
ATOM 2172 O O . LEU B 1 131 ? -8.094 8.719 17.156 1 97.94 131 LEU B O 1
ATOM 2176 N N . GLY B 1 132 ? -6.68 7.535 18.391 1 98.25 132 GLY B N 1
ATOM 2177 C CA . GLY B 1 132 ? -7.492 6.332 18.328 1 98.25 132 GLY B CA 1
ATOM 2178 C C . GLY B 1 132 ? -7.074 5.383 17.219 1 98.25 132 GLY B C 1
ATOM 2179 O O . GLY B 1 132 ? -7.773 4.402 16.938 1 98.25 132 GLY B O 1
ATOM 2180 N N . PHE B 1 133 ? -5.953 5.684 16.578 1 98.81 133 PHE B N 1
ATOM 2181 C CA . PHE B 1 133 ? -5.426 4.734 15.609 1 98.81 133 PHE B CA 1
ATOM 2182 C C . PHE B 1 133 ? -4.703 3.588 16.312 1 98.81 133 PHE B C 1
ATOM 2184 O O . PHE B 1 133 ? -4.098 3.779 17.359 1 98.81 133 PHE B O 1
ATOM 2191 N N . ALA B 1 134 ? -4.719 2.459 15.695 1 98.75 134 ALA B N 1
ATOM 2192 C CA . ALA B 1 134 ? -3.975 1.291 16.156 1 98.75 134 ALA B CA 1
ATOM 2193 C C . ALA B 1 134 ? -2.857 0.927 15.188 1 98.75 134 ALA B C 1
ATOM 2195 O O . ALA B 1 134 ? -3.031 1.019 13.969 1 98.75 134 ALA B O 1
ATOM 2196 N N . GLU B 1 135 ? -1.723 0.529 15.711 1 98.81 135 GLU B N 1
ATOM 2197 C CA . GLU B 1 135 ? -0.688 -0.037 14.852 1 98.81 135 GLU B CA 1
ATOM 2198 C C . GLU B 1 135 ? -1.107 -1.4 14.312 1 98.81 135 GLU B C 1
ATOM 2200 O O . GLU B 1 135 ? -1.407 -2.314 15.078 1 98.81 135 GLU B O 1
ATOM 2205 N N . VAL B 1 136 ? -1.096 -1.542 13.039 1 98.88 136 VAL B N 1
ATOM 2206 C CA . VAL B 1 136 ? -1.61 -2.764 12.43 1 98.88 136 VAL B CA 1
ATOM 2207 C C . VAL B 1 136 ? -0.513 -3.43 11.602 1 98.88 136 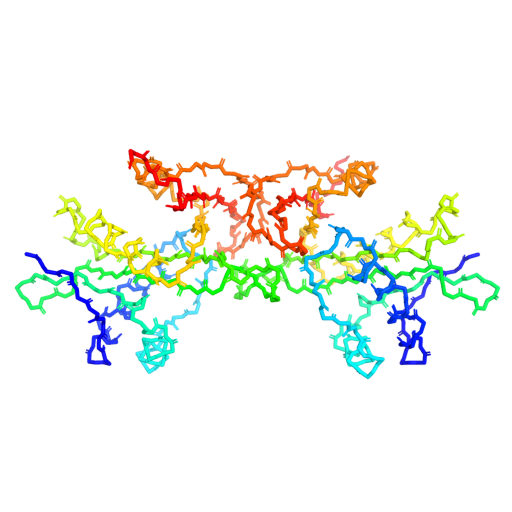VAL B C 1
ATOM 2209 O O . VAL B 1 136 ? -0.715 -4.512 11.047 1 98.88 136 VAL B O 1
ATOM 2212 N N . GLY B 1 137 ? 0.639 -2.777 11.523 1 98.75 137 GLY B N 1
ATOM 2213 C CA . GLY B 1 137 ? 1.744 -3.377 10.789 1 98.75 137 GLY B CA 1
ATOM 2214 C C . GLY B 1 137 ? 3.045 -2.613 10.945 1 98.75 137 GLY B C 1
ATOM 2215 O O . GLY B 1 137 ? 3.037 -1.402 11.18 1 98.75 137 GLY B O 1
ATOM 2216 N N . ARG B 1 138 ? 4.109 -3.285 10.883 1 98.81 138 ARG B N 1
ATOM 2217 C CA . ARG B 1 138 ? 5.469 -2.758 10.797 1 98.81 138 ARG B CA 1
ATOM 2218 C C . ARG B 1 138 ? 6.305 -3.553 9.797 1 98.81 138 ARG B C 1
ATOM 2220 O O . ARG B 1 138 ? 6.59 -4.73 10.016 1 98.81 138 ARG B O 1
ATOM 2227 N N . LEU B 1 139 ? 6.621 -2.943 8.727 1 98.88 139 LEU B N 1
ATOM 2228 C CA . LEU B 1 139 ? 7.355 -3.582 7.641 1 98.88 139 LEU B CA 1
ATOM 2229 C C . LEU B 1 139 ? 8.82 -3.146 7.645 1 98.88 139 LEU B C 1
ATOM 2231 O O . LEU B 1 139 ? 9.133 -2.01 7.277 1 98.88 139 LEU B O 1
ATOM 2235 N N . PRO B 1 140 ? 9.68 -4.004 8.016 1 98.62 140 PRO B N 1
ATOM 2236 C CA . PRO B 1 140 ? 11.086 -3.607 8.133 1 98.62 140 PRO B CA 1
ATOM 2237 C C . PRO B 1 140 ? 11.758 -3.395 6.773 1 98.62 140 PRO B C 1
ATOM 2239 O O . PRO B 1 140 ? 11.547 -4.184 5.848 1 98.62 140 PRO B O 1
ATOM 2242 N N . GLN B 1 141 ? 12.461 -2.311 6.648 1 98.38 141 GLN B N 1
ATOM 2243 C CA . GLN B 1 141 ? 13.438 -2.037 5.598 1 98.38 141 GLN B CA 1
ATOM 2244 C C . GLN B 1 141 ? 12.766 -1.929 4.234 1 98.38 141 GLN B C 1
ATOM 2246 O O . GLN B 1 141 ? 13.367 -2.256 3.207 1 98.38 141 GLN B O 1
ATOM 2251 N N . VAL B 1 142 ? 11.516 -1.482 4.18 1 98.62 142 VAL B N 1
ATOM 2252 C CA . VAL B 1 142 ? 10.82 -1.45 2.9 1 98.62 142 VAL B CA 1
ATOM 2253 C C . VAL B 1 142 ? 11.109 -0.134 2.184 1 98.62 142 VAL B C 1
ATOM 2255 O O . VAL B 1 142 ? 10.82 0.011 0.995 1 98.62 142 VAL B O 1
ATOM 2258 N N . GLY B 1 143 ? 11.586 0.817 2.904 1 98.19 143 GLY B N 1
ATOM 2259 C CA . GLY B 1 143 ? 11.984 2.09 2.326 1 98.19 143 GLY B CA 1
ATOM 2260 C C . GLY B 1 143 ? 13.461 2.385 2.5 1 98.19 143 GLY B C 1
ATOM 2261 O O . GLY B 1 143 ? 14.125 1.779 3.342 1 98.19 143 GLY B O 1
ATOM 2262 N N . ARG B 1 144 ? 13.953 3.262 1.677 1 97.38 144 ARG B N 1
ATOM 2263 C CA . ARG B 1 144 ? 15.336 3.715 1.782 1 97.38 144 ARG B CA 1
ATOM 2264 C C . ARG B 1 144 ? 15.445 5.211 1.503 1 97.38 144 ARG B C 1
ATOM 2266 O O . ARG B 1 144 ? 14.836 5.715 0.554 1 97.38 144 ARG B O 1
ATOM 2273 N N . LYS B 1 145 ? 16.094 5.867 2.322 1 97.5 145 LYS B N 1
ATOM 2274 C CA . LYS B 1 145 ? 16.375 7.289 2.148 1 97.5 145 LYS B CA 1
ATOM 2275 C C . LYS B 1 145 ? 17.719 7.664 2.764 1 97.5 145 LYS B C 1
ATOM 2277 O O . LYS B 1 145 ? 18.031 7.258 3.885 1 97.5 145 LYS B O 1
ATOM 2282 N N . GLU B 1 146 ? 18.516 8.406 1.967 1 95.44 146 GLU B N 1
ATOM 2283 C CA . GLU B 1 146 ? 19.844 8.852 2.408 1 95.44 146 GLU B CA 1
ATOM 2284 C C . GLU B 1 146 ? 20.703 7.672 2.854 1 95.44 146 GLU B C 1
ATOM 2286 O O . GLU B 1 146 ? 21.328 7.723 3.908 1 95.44 146 GLU B O 1
ATOM 2291 N N . GLY B 1 147 ? 20.531 6.605 2.152 1 95.06 147 GLY B N 1
ATOM 2292 C CA . GLY B 1 147 ? 21.391 5.445 2.359 1 95.06 147 GLY B CA 1
ATOM 2293 C C . GLY B 1 147 ? 20.953 4.582 3.525 1 95.06 147 GLY B C 1
ATOM 2294 O O . GLY B 1 147 ? 21.609 3.588 3.85 1 95.06 147 GLY B O 1
ATOM 2295 N N . ARG B 1 148 ? 19.812 4.898 4.105 1 96.88 148 ARG B N 1
ATOM 2296 C CA . ARG B 1 148 ? 19.328 4.156 5.262 1 96.88 148 ARG B CA 1
ATOM 2297 C C . ARG B 1 148 ? 18.047 3.406 4.938 1 96.88 148 ARG B C 1
ATOM 2299 O O . ARG B 1 148 ? 17.141 3.955 4.297 1 96.88 148 ARG B O 1
ATOM 2306 N N . TRP B 1 149 ? 18.078 2.172 5.324 1 97.62 149 TRP B N 1
ATOM 2307 C CA . TRP B 1 149 ? 16.812 1.435 5.277 1 97.62 149 TRP B CA 1
ATOM 2308 C C . TRP B 1 149 ? 15.867 1.911 6.367 1 97.62 149 TRP B C 1
ATOM 2310 O O . TRP B 1 149 ? 16.281 2.129 7.508 1 97.62 149 TRP B O 1
ATOM 2320 N N . LEU B 1 150 ? 14.625 2.086 6.016 1 98.25 150 LEU B N 1
ATOM 2321 C CA . LEU B 1 150 ? 13.594 2.562 6.934 1 98.25 150 LEU B CA 1
ATOM 2322 C C . LEU B 1 150 ? 12.414 1.594 6.984 1 98.25 150 LEU B C 1
ATOM 2324 O O . LEU B 1 150 ? 12.016 1.049 5.953 1 98.25 150 LEU B O 1
ATOM 2328 N N . ASP B 1 151 ? 11.906 1.439 8.188 1 98.75 151 ASP B N 1
ATOM 2329 C CA . ASP B 1 151 ? 10.688 0.659 8.359 1 98.75 151 ASP B CA 1
ATOM 2330 C C . ASP B 1 151 ? 9.453 1.494 8.039 1 98.75 151 ASP B C 1
ATOM 2332 O O . ASP B 1 151 ? 9.492 2.725 8.109 1 98.75 151 ASP B O 1
ATOM 2336 N N . LEU B 1 152 ? 8.43 0.87 7.57 1 98.81 152 LEU B N 1
ATOM 2337 C CA . LEU B 1 152 ? 7.105 1.465 7.438 1 98.81 152 LEU B CA 1
ATOM 2338 C C . LEU B 1 152 ? 6.18 0.978 8.547 1 98.81 152 LEU B C 1
ATOM 2340 O O . LEU B 1 152 ? 6.004 -0.229 8.727 1 98.81 152 LEU B O 1
ATOM 2344 N N . VAL B 1 153 ? 5.66 1.846 9.312 1 98.88 153 VAL B N 1
ATOM 2345 C CA . VAL B 1 153 ? 4.641 1.544 10.32 1 98.88 153 VAL B CA 1
ATOM 2346 C C . VAL B 1 153 ? 3.26 1.895 9.773 1 98.88 153 VAL B C 1
ATOM 2348 O O . VAL B 1 153 ? 3.049 2.998 9.258 1 98.88 153 VAL B O 1
ATOM 2351 N N . LEU B 1 154 ? 2.371 0.965 9.844 1 98.94 154 LEU B N 1
ATOM 2352 C CA . LEU B 1 154 ? 0.998 1.196 9.414 1 98.94 154 LEU B CA 1
ATOM 2353 C C . LEU B 1 154 ? 0.058 1.307 10.609 1 98.94 154 LEU B C 1
ATOM 2355 O O . LEU B 1 154 ? 0.029 0.419 11.461 1 98.94 154 LEU B O 1
ATOM 2359 N N . MET B 1 155 ? -0.674 2.428 10.656 1 98.94 155 MET B N 1
ATOM 2360 C CA . MET B 1 155 ? -1.719 2.646 11.656 1 98.94 155 MET B CA 1
ATOM 2361 C C . MET B 1 155 ? -3.08 2.816 10.992 1 98.94 155 MET B C 1
ATOM 2363 O O . MET B 1 155 ? -3.166 3.299 9.859 1 98.94 155 MET B O 1
ATOM 2367 N N . GLN B 1 156 ? -4.094 2.387 11.641 1 98.81 156 GLN B N 1
ATOM 2368 C CA . GLN B 1 156 ? -5.414 2.51 11.031 1 98.81 156 GLN B CA 1
ATOM 2369 C C . GLN B 1 156 ? -6.465 2.896 12.062 1 98.81 156 GLN B C 1
ATOM 2371 O O . GLN B 1 156 ? -6.258 2.705 13.266 1 98.81 156 GLN B O 1
ATOM 2376 N N . LYS B 1 157 ? -7.531 3.453 11.672 1 98.69 157 LYS B N 1
ATOM 2377 C CA . LYS B 1 157 ? -8.734 3.756 12.438 1 98.69 157 LYS B CA 1
ATOM 2378 C C . LYS B 1 157 ? -9.992 3.434 11.633 1 98.69 157 LYS B C 1
ATOM 2380 O O . LYS B 1 157 ? -10.141 3.877 10.492 1 98.69 157 LYS B O 1
ATOM 2385 N N . ILE B 1 158 ? -10.867 2.604 12.086 1 98.31 158 ILE B N 1
ATOM 2386 C CA . ILE B 1 158 ? -12.18 2.367 11.492 1 98.31 158 ILE B CA 1
ATOM 2387 C C . ILE B 1 158 ? -13.133 3.494 11.883 1 98.31 158 ILE B C 1
ATOM 2389 O O . ILE B 1 158 ? -13.336 3.768 13.07 1 98.31 158 ILE B O 1
ATOM 2393 N N . LEU B 1 159 ? -13.711 4.219 11.008 1 97.38 159 LEU B N 1
ATOM 2394 C CA . LEU B 1 159 ? -14.484 5.43 11.242 1 97.38 159 LEU B CA 1
ATOM 2395 C C . LEU B 1 159 ? -15.945 5.09 11.539 1 97.38 159 LEU B C 1
ATOM 2397 O O . LEU B 1 159 ? -16.641 5.855 12.195 1 97.38 159 LEU B O 1
ATOM 2401 N N . ASP B 1 160 ? -16.828 4.109 10.797 1 76.81 160 ASP B N 1
ATOM 2402 C CA . ASP B 1 160 ? -18.234 3.818 10.977 1 76.81 160 ASP B CA 1
ATOM 2403 C C . ASP B 1 160 ? -18.531 3.402 12.414 1 76.81 160 ASP B C 1
ATOM 2405 O O . ASP B 1 160 ? -19.703 3.26 12.805 1 76.81 160 ASP B O 1
ATOM 2409 N N . ALA B 1 161 ? -17.734 2.906 13.281 1 54.31 161 ALA B N 1
ATOM 2410 C CA . ALA B 1 161 ? -18.203 2.434 14.578 1 54.31 161 ALA B CA 1
ATOM 2411 C C . ALA B 1 161 ? -18.953 3.541 15.328 1 54.31 161 ALA B C 1
ATOM 2413 O O . ALA B 1 161 ? -18.344 4.547 15.711 1 54.31 161 ALA B O 1
ATOM 2414 N N . ASP B 1 162 ? -19.969 3.924 14.703 1 41.5 162 ASP B N 1
ATOM 2415 C CA . ASP B 1 162 ? -20.891 4.801 15.422 1 41.5 162 ASP B CA 1
ATOM 2416 C C . ASP B 1 162 ? -20.75 4.617 16.938 1 41.5 162 ASP B C 1
ATOM 2418 O O . ASP B 1 162 ? -21.031 3.545 17.469 1 41.5 162 ASP B O 1
ATOM 2422 N N . PRO B 1 163 ? -19.984 5.215 17.609 1 39.25 163 PRO B N 1
ATOM 2423 C CA . PRO B 1 163 ? -20.078 5.012 19.047 1 39.25 163 PRO B CA 1
ATOM 2424 C C . PRO B 1 163 ? -21.531 4.945 19.547 1 39.25 163 PRO B C 1
ATOM 2426 O O . PRO B 1 163 ? -22.031 3.865 19.875 1 39.25 163 PRO B O 1
ATOM 2429 N N . ASN B 1 164 ? -22.047 5.66 20.453 1 28.34 164 ASN B N 1
ATOM 2430 C CA . ASN B 1 164 ? -23.438 5.742 20.859 1 28.34 164 ASN B CA 1
ATOM 2431 C C . ASN B 1 164 ? -24.375 5.949 19.672 1 28.34 164 ASN B C 1
ATOM 2433 O O . ASN B 1 164 ? -24.109 6.805 18.828 1 28.34 164 ASN B O 1
#

Foldseek 3Di:
DDKAADALVCLVLQLVQVQCCLPPHQFDQDVDGDDSVVSNVVSVVFPPLWMFDDDPRHTFKIKGWDFPDDDPVRVQEIEMDITGRPVNPPVCRRVVRVVVSLVVSVVVNRFKYKYKTKPRCVVVVVVVVVVVKDWDDKAWQPGDDPRDRIIIIMIMDGRPPPPD/DDKAADALVCLVLQLVQVQCCLPPHQFDQDVDGDDSVVSNVVSVVFPPQWMFDDDPRHTFKIKGWDFPDDDPVRVQEIEMDITGRPVNPPVCRRVVRVVVSLVVSVVVNRFKYKYKTKPRCVVVVVVVVVVVKDWDDKAWQPGDDPRDRIIIIMIMDGRPVPPD

Solvent-accessible surface area (backbone atoms only — not comparable to full-atom values): 17282 Å² total; per-residue (Å²): 119,46,77,43,68,58,51,65,86,45,13,55,62,52,25,51,46,53,33,48,41,37,73,73,45,62,56,46,49,42,78,74,73,60,49,36,67,59,42,27,51,49,42,67,73,30,58,77,46,23,33,29,29,35,46,98,90,36,77,36,29,38,33,36,49,45,74,59,53,83,56,70,13,20,71,36,20,30,29,44,51,72,51,61,27,84,87,44,69,93,71,57,51,67,61,54,45,49,53,51,49,48,52,51,34,50,76,71,57,35,40,26,45,31,37,80,37,28,58,74,28,62,67,58,54,52,54,41,43,75,73,63,30,42,80,34,28,51,40,78,54,41,26,39,50,94,92,34,71,31,30,40,32,33,30,36,34,71,64,68,68,66,77,124,118,46,76,44,67,58,50,64,86,44,14,56,61,53,26,52,47,54,33,48,42,38,73,74,44,61,54,47,50,41,79,74,74,58,48,36,69,59,42,28,50,47,41,66,74,31,60,76,47,24,33,29,30,35,46,97,91,36,75,37,29,37,34,34,51,44,75,59,52,86,56,70,12,22,71,36,20,30,30,44,54,73,50,60,27,84,86,44,67,92,71,56,52,68,62,54,45,49,54,51,50,50,52,52,35,50,75,71,57,34,40,26,45,32,36,79,37,28,58,74,30,62,67,57,53,53,52,40,43,76,71,63,30,42,80,33,29,52,40,77,52,43,27,40,51,96,91,34,71,33,29,40,31,34,30,36,34,73,61,69,70,64,76,129

Secondary structure (DSSP, 8-state):
-EEEE--GGGHHHHHHHHHHHHHH-SSSS--PPPPHHHHHHHHHHHTTSEEEEEETTEEEEEEEEEESSSSGGGTTEEEEEEEE-GGGTTSSHHHHHHHHHHHHHHHTT--EEEEEEETT-HHHHHHHHHTT-EEEEEEEEEEEETTEEEEEEEEEEES-----/-EEEE--GGGHHHHHHHHHHHHHH-SSSS--PPPPHHHHHHHHHHHTTSEEEEEETTEEEEEEEEEESSSSGGGTTEEEEEEEE-GGGTTSSHHHHHHHHHHHHHHHTT--EEEEEEETT-HHHHHHHHHTT-EEEEEEEEEEEETTEEEEEEEEEEE------

Nearest PDB structures (foldseek):
  4j3g-assembly2_C  TM=9.584E-01  e=4.387E-19  Brucella abortus 2308
  4mbu-assembly1_A  TM=9.510E-01  e=1.566E-17  Staphylococcus aureus subsp. aureus Mu50
  3dr8-assembly1_B  TM=9.332E-01  e=1.566E-17  unclassified
  5t7e-assembly1_C-2  TM=9.367E-01  e=1.595E-16  Streptomyces hygroscopicus
  5wph-assembly1_A  TM=9.396E-01  e=2.324E-16  Pseudomonas putida KT2440

InterPro domains:
  IPR000182 GNAT domain [PF00583] (25-133)
  IPR000182 GNAT domain [PS51186] (1-160)
  IPR016181 Acyl-CoA N-acyltransferase [SSF55729] (1-160)

Radius of gyration: 21.25 Å; Cα contacts (8 Å, |Δi|>4): 688; chains: 2; bounding box: 49×66×47 Å

Organism: Ruegeria pomeroyi (strain ATCC 700808 / DSM 15171 / DSS-3) (NCBI:txid246200)

Sequence (328 aa):
MKIRPARALDAADIAGIANHYIRDTLVTFTTELRRPEAVAGDIAARAPAYLVAEAAGAILGFATYGPFRAGPGYACTREHSILLDPGARGQGAGRALMTELERVARAEGVHVLVAGISGANPGAVAFHRALGFAEVGRLPQVGRKEGRWLDLVLMQKILDADPNMKIRPARALDAADIAGIANHYIRDTLVTFTTELRRPEAVAGDIAARAPAYLVAEAAGAILGFATYGPFRAGPGYACTREHSILLDPGARGQGAGRALMTELERVARAEGVHVLVAGISGANPGAVAFHRALGFAEVGRLPQVGRKEGRWLDLVLMQKILDADPN